Protein AF-A0A6V2MEJ9-F1 (afdb_monomer)

Foldseek 3Di:
DFADVVLLVVCCVVPVDLNQPDPVNLPLLLVLLVLLLVLLVCLVVVVALVSSLVSLVSSLVSLVVSQVSNCVNCNSRVNPDDDDLLNLLSQLSVLLSLLSVLVVVVVVVVVVPDPDDDDDPDQDPPVNLVSLLVSLVSNLSSLQVQLVVLLCCLVVVVPDDDDPDQLLSDNVLSPLSNVLSVLSNQQHVPLVSLLSLLVSLQCSLVRRLPLVPDDDDPPDPVNVVSSSVSSSSNSSSNSSSSSSVSCNVVDRHCRHPVNVPDDPD

Radius of gyration: 20.72 Å; Cα contacts (8 Å, |Δi|>4): 302; chains: 1; bounding box: 48×38×69 Å

pLDDT: mean 78.44, std 12.91, range [40.06, 96.69]

InterPro domains:
  IPR002995 Surfeit locus 4 [PF02077] (67-263)

Solvent-accessible surface area (backbone atoms only — not comparable to full-atom values): 14195 Å² total; per-residue (Å²): 125,75,44,58,69,70,63,36,59,76,41,46,88,82,46,77,54,91,73,58,78,47,81,78,46,45,58,59,51,54,51,25,41,50,31,25,34,46,16,33,48,28,55,73,72,64,74,41,59,64,65,20,37,51,27,37,49,50,22,48,51,54,48,51,50,53,49,52,51,46,52,50,49,27,48,44,67,35,42,74,92,78,85,50,63,66,57,39,49,55,53,18,46,56,16,36,40,54,37,39,51,50,52,52,54,51,53,55,50,54,72,69,59,63,102,74,75,83,84,67,86,76,78,68,55,68,69,58,22,49,43,40,37,51,20,45,49,38,39,28,50,22,30,47,48,42,19,48,56,50,45,48,49,68,76,46,40,98,79,48,99,68,84,86,85,58,78,60,84,56,67,66,58,32,51,55,38,33,65,44,24,57,43,46,58,50,20,39,61,40,57,62,40,35,51,49,49,22,49,47,30,43,52,42,23,66,69,40,26,44,45,93,72,66,84,77,62,80,84,37,67,70,48,47,53,50,36,51,53,24,46,46,53,22,27,50,27,43,30,47,23,40,35,34,54,46,42,48,77,68,46,60,41,74,70,16,47,54,55,69,67,52,78,86,126

Sequence (265 aa):
MQTSPQIASLFYGYLGSDGVWQAQHVGWVDASNLAGGAAAGCVLAGVGTLPAAGLMLFDIGVDAYVIVRRIFYQWVYGRGLYINELMAKKFSLLGCVGMLITVTLQSRERRKSTPGLLNQAEERSARVSLALLFGRLMMSVLFLYVGLSELHRLLFQPYTPYLPGDGHDVVWPKAVELLLAVPFTLGFKMEAVTKLLAASLVLEAFYAWSWWRMSGDPNAFSQHRRAIHYREHFMTNVATAGGLLLLVKLGGGRYTVDELVKKKD

Organism: Emiliania huxleyi (NCBI:txid2903)

Secondary structure (DSSP, 8-state):
-PPPHHHHHHHTTT-SS-SS-SHHHHHHHHHHHHHHHHHHHHHHTTS-HHHHHHHHHHHHHHHHHHHHHHHHHHHHTT------HHHHHHHHHHHHHHHHHHHHHHHHHHHHS-TT---------HHHHHHHHHHHHHHHHHHHHHHHHHHHHHHSGGGS---S--TT--HHHHHHHHHHHHHHHHTSSHHHHHHHHHHHHHHHHHHH--GGG--S-TT-HHHHHHHHHHHHHHHHHHHHHHHHHHHHHH---SSSHHHHHS---

Structure (mmCIF, N/CA/C/O backbone):
data_AF-A0A6V2MEJ9-F1
#
_entry.id   AF-A0A6V2MEJ9-F1
#
loop_
_atom_site.group_PDB
_atom_site.id
_atom_site.type_symbol
_atom_site.label_atom_id
_atom_site.label_alt_id
_atom_site.label_comp_id
_atom_site.label_asym_id
_atom_site.label_entity_id
_atom_site.label_seq_id
_atom_site.pdbx_PDB_ins_code
_atom_site.Cartn_x
_atom_site.Cartn_y
_atom_site.Cartn_z
_atom_site.occupancy
_atom_site.B_iso_or_equiv
_atom_site.auth_seq_id
_atom_site.auth_comp_id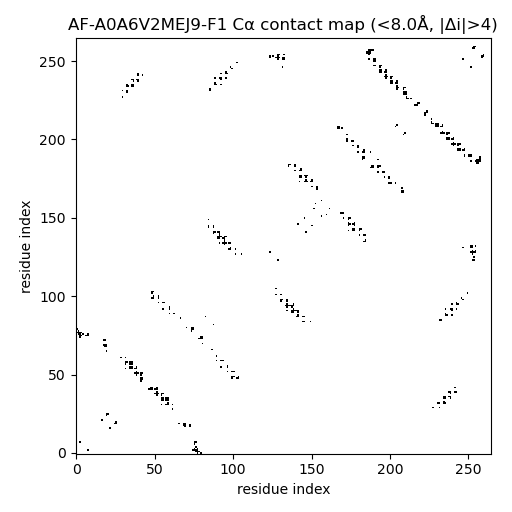
_atom_site.auth_asym_id
_atom_site.auth_atom_id
_atom_site.pdbx_PDB_model_num
ATOM 1 N N . MET A 1 1 ? -4.998 -17.175 -25.469 1.00 48.00 1 MET A N 1
ATOM 2 C CA . MET A 1 1 ? -5.980 -16.596 -26.411 1.00 48.00 1 MET A CA 1
ATOM 3 C C . MET A 1 1 ? -5.338 -15.378 -27.053 1.00 48.00 1 MET A C 1
ATOM 5 O O . MET A 1 1 ? -5.136 -14.395 -26.356 1.00 48.00 1 MET A O 1
ATOM 9 N N . GLN A 1 2 ? -4.929 -15.463 -28.320 1.00 47.81 2 GLN A N 1
ATOM 10 C CA . GLN A 1 2 ? -4.515 -14.281 -29.084 1.00 47.81 2 GLN A CA 1
ATOM 11 C C . GLN A 1 2 ? -5.784 -13.552 -29.532 1.00 47.81 2 GLN A C 1
ATOM 13 O O . GLN A 1 2 ? -6.679 -14.173 -30.104 1.00 47.81 2 GLN A O 1
ATOM 18 N N . THR A 1 3 ? -5.903 -12.266 -29.223 1.00 55.28 3 THR A N 1
ATOM 19 C CA . THR A 1 3 ? -6.967 -11.415 -29.766 1.00 55.28 3 THR A CA 1
ATOM 20 C C . THR A 1 3 ? -6.749 -11.161 -31.253 1.00 55.28 3 THR A C 1
ATOM 22 O O . THR A 1 3 ? -5.632 -11.250 -31.763 1.00 55.28 3 THR A O 1
ATOM 25 N N . SER A 1 4 ? -7.849 -10.894 -31.962 1.00 65.94 4 SER A N 1
ATOM 26 C CA . SER A 1 4 ? -7.858 -10.716 -33.414 1.00 65.94 4 SER A CA 1
ATOM 27 C C . SER A 1 4 ? -6.911 -9.579 -33.842 1.00 65.94 4 SER A C 1
ATOM 29 O O . SER A 1 4 ? -7.106 -8.442 -33.400 1.00 65.94 4 SER A O 1
ATOM 31 N N . PRO A 1 5 ? -5.949 -9.830 -34.755 1.00 65.75 5 PRO A N 1
ATOM 32 C CA . PRO A 1 5 ? -5.061 -8.807 -35.320 1.00 65.75 5 PRO A CA 1
ATOM 33 C C . PRO A 1 5 ? -5.809 -7.607 -35.922 1.00 65.75 5 PRO A C 1
ATOM 35 O O . PRO A 1 5 ? -5.289 -6.493 -35.957 1.00 65.75 5 PRO A O 1
ATOM 38 N N . GLN A 1 6 ? -7.056 -7.820 -36.354 1.00 73.25 6 GLN A N 1
ATOM 39 C CA . GLN A 1 6 ? -7.921 -6.782 -36.912 1.00 73.25 6 GLN A CA 1
ATOM 40 C C . GLN A 1 6 ? -8.291 -5.731 -35.856 1.00 73.25 6 GLN A C 1
ATOM 42 O O . GLN A 1 6 ? -8.248 -4.540 -36.149 1.00 73.25 6 GLN A O 1
ATOM 47 N N . ILE A 1 7 ? -8.564 -6.140 -34.611 1.00 70.88 7 ILE A N 1
ATOM 48 C CA . ILE A 1 7 ? -8.885 -5.208 -33.517 1.00 70.88 7 ILE A CA 1
ATOM 49 C C . ILE A 1 7 ? -7.642 -4.393 -33.149 1.00 70.88 7 ILE A C 1
ATOM 51 O O . ILE A 1 7 ? -7.722 -3.174 -33.034 1.00 70.88 7 ILE 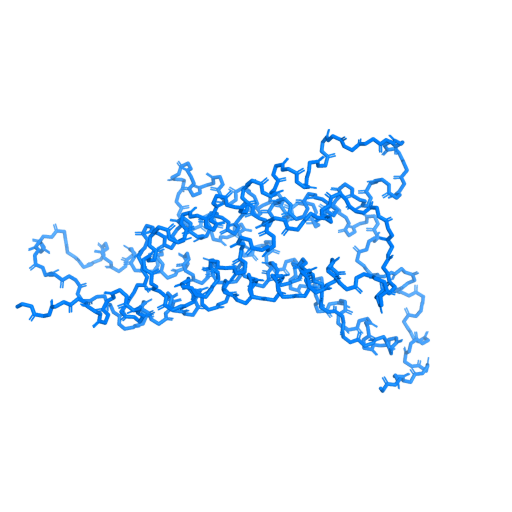A O 1
ATOM 55 N N . ALA A 1 8 ? -6.478 -5.039 -33.043 1.00 67.00 8 ALA A N 1
ATOM 56 C CA . ALA A 1 8 ? -5.213 -4.360 -32.761 1.00 67.00 8 ALA A CA 1
ATOM 57 C C . ALA A 1 8 ? -4.855 -3.294 -33.821 1.00 67.00 8 ALA A C 1
ATOM 59 O O . ALA A 1 8 ? -4.337 -2.229 -33.473 1.00 67.00 8 ALA A O 1
ATOM 60 N N . SER A 1 9 ? -5.171 -3.548 -35.098 1.00 72.25 9 SER A N 1
ATOM 61 C CA . SER A 1 9 ? -4.908 -2.611 -36.201 1.00 72.25 9 SER A CA 1
ATOM 62 C C . SER A 1 9 ? -5.736 -1.320 -36.132 1.00 72.25 9 SER A C 1
ATOM 64 O O . SER A 1 9 ? -5.228 -0.262 -36.496 1.00 72.25 9 SER A O 1
ATOM 66 N N . LEU A 1 10 ? -6.956 -1.372 -35.576 1.00 76.69 10 LEU A N 1
ATOM 67 C CA . LEU A 1 10 ? -7.824 -0.195 -35.408 1.00 76.69 10 LEU A CA 1
ATOM 68 C C . LEU A 1 10 ? -7.249 0.824 -34.415 1.00 76.69 10 LEU A C 1
ATOM 70 O O . LEU A 1 10 ? -7.546 2.012 -34.504 1.00 76.69 10 LEU A O 1
ATOM 74 N N . PHE A 1 11 ? -6.411 0.371 -33.478 1.00 69.06 11 PHE A N 1
ATOM 75 C CA . PHE A 1 11 ? -5.872 1.209 -32.406 1.00 69.06 11 PHE A CA 1
ATOM 76 C C . PHE A 1 11 ? -4.384 1.555 -32.562 1.00 69.06 11 PHE A C 1
ATOM 78 O O . PHE A 1 11 ? -3.866 2.368 -31.796 1.00 69.06 11 PHE A O 1
ATOM 85 N N . TYR A 1 12 ? -3.694 0.997 -33.564 1.00 61.25 12 TYR A N 1
ATOM 86 C CA . TYR A 1 12 ? -2.241 1.131 -33.744 1.00 61.25 12 TYR A CA 1
ATOM 87 C C . TYR A 1 12 ? -1.768 2.593 -33.888 1.00 61.25 12 TYR A C 1
ATOM 89 O O . TYR A 1 12 ? -0.724 2.956 -33.355 1.00 61.25 12 TYR A O 1
ATOM 97 N N . GLY A 1 13 ? -2.561 3.458 -34.537 1.00 58.56 13 GLY A N 1
ATOM 98 C CA . GLY A 1 13 ? -2.248 4.887 -34.702 1.00 58.56 13 GLY A CA 1
ATOM 99 C C . GLY A 1 13 ? -2.539 5.766 -33.476 1.00 58.56 13 GLY A C 1
ATOM 100 O O . GLY A 1 13 ? -1.935 6.823 -33.329 1.00 58.56 13 GLY A O 1
ATOM 101 N N . TYR A 1 14 ? -3.425 5.327 -32.575 1.00 58.75 14 TYR A N 1
ATOM 102 C CA . TYR A 1 14 ? -3.814 6.076 -31.368 1.00 58.75 14 TYR A CA 1
ATOM 103 C C . TYR A 1 14 ? -3.059 5.619 -30.109 1.00 58.75 14 TYR A C 1
ATOM 105 O O . TYR A 1 14 ? -2.934 6.373 -29.144 1.00 58.75 14 TYR A O 1
ATOM 113 N N . LEU A 1 15 ? -2.546 4.385 -30.109 1.00 56.94 15 LEU A N 1
ATOM 114 C CA . LEU A 1 15 ? -1.903 3.729 -28.967 1.00 56.94 15 LEU A CA 1
ATOM 115 C C . LEU A 1 15 ? -0.470 3.261 -29.301 1.00 56.94 15 LEU A C 1
ATOM 117 O O . LEU A 1 15 ? -0.043 2.204 -28.849 1.00 56.94 15 LEU A O 1
ATOM 121 N N . GLY A 1 16 ? 0.273 4.026 -30.112 1.00 47.78 16 GLY A N 1
ATOM 122 C CA . GLY A 1 16 ? 1.614 3.664 -30.616 1.00 47.78 16 GLY A CA 1
ATOM 123 C C . GLY A 1 16 ? 2.733 3.563 -29.563 1.00 47.78 16 GLY A C 1
ATOM 124 O O . GLY A 1 16 ? 3.846 3.149 -29.874 1.00 47.78 16 GLY A O 1
ATOM 125 N N . SER A 1 17 ? 2.444 3.901 -28.309 1.00 56.41 17 SER A N 1
ATOM 126 C CA . SER A 1 17 ? 3.242 3.518 -27.142 1.00 56.41 17 SER A CA 1
ATOM 127 C C . SER A 1 17 ? 2.374 2.661 -26.224 1.00 56.41 17 SER A C 1
ATOM 129 O O . SER A 1 17 ? 1.166 2.577 -26.416 1.00 56.41 17 SER A O 1
ATOM 131 N N . ASP A 1 18 ? 2.939 2.055 -25.186 1.00 53.72 18 ASP A N 1
ATOM 132 C CA 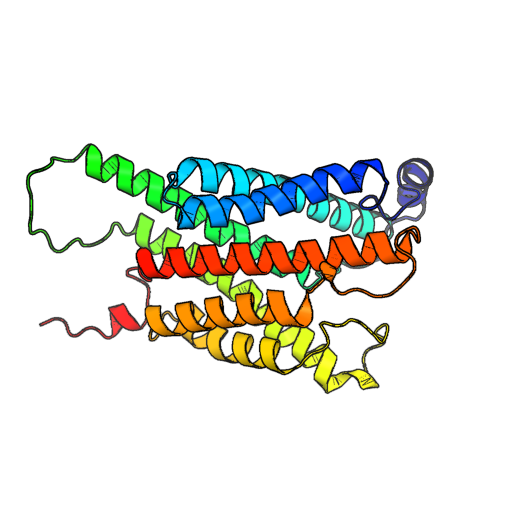. ASP A 1 18 ? 2.265 1.288 -24.123 1.00 53.72 18 ASP A CA 1
ATOM 133 C C . ASP A 1 18 ? 1.148 2.062 -23.362 1.00 53.72 18 ASP A C 1
ATOM 135 O O . ASP A 1 18 ? 0.709 1.658 -22.286 1.00 53.72 18 ASP A O 1
ATOM 139 N N . GLY A 1 19 ? 0.672 3.186 -23.915 1.00 50.81 19 GLY A N 1
ATOM 140 C CA . GLY A 1 19 ? -0.502 3.975 -23.558 1.00 50.81 19 GLY A CA 1
ATOM 141 C C . GLY A 1 19 ? -0.283 4.834 -22.324 1.00 50.81 19 GLY A C 1
ATOM 142 O O . GLY A 1 19 ? -0.866 5.901 -22.194 1.00 50.81 19 GLY A O 1
ATOM 143 N N . VAL A 1 20 ? 0.589 4.386 -21.430 1.00 52.78 20 VAL A N 1
ATOM 144 C CA . VAL A 1 20 ? 0.744 4.920 -20.078 1.00 52.78 20 VAL A CA 1
ATOM 145 C C . VAL A 1 20 ? 1.904 5.911 -19.964 1.00 52.78 20 VAL A C 1
ATOM 147 O O . VAL A 1 20 ? 1.866 6.778 -19.104 1.00 52.78 20 VAL A O 1
ATOM 150 N N . TRP A 1 21 ? 2.909 5.841 -20.843 1.00 53.66 21 TRP A N 1
ATOM 151 C CA . TRP A 1 21 ? 4.166 6.596 -20.702 1.00 53.66 21 TRP A CA 1
ATOM 152 C C . TRP A 1 21 ? 4.381 7.679 -21.768 1.00 53.66 21 TRP A C 1
ATOM 154 O O . TRP A 1 21 ? 5.513 8.043 -22.075 1.00 53.66 21 TRP A O 1
ATOM 164 N N . GLN A 1 22 ? 3.307 8.207 -22.360 1.00 56.16 22 GLN A N 1
ATOM 165 C CA . GLN A 1 22 ? 3.422 9.415 -23.189 1.00 56.16 22 GLN A CA 1
ATOM 166 C C . GLN A 1 22 ? 3.745 10.614 -22.285 1.00 56.16 22 GLN A C 1
ATOM 168 O O . GLN A 1 22 ? 3.307 10.638 -21.139 1.00 56.16 22 GLN A O 1
ATOM 173 N N . ALA A 1 23 ? 4.473 11.621 -22.778 1.00 52.66 23 ALA A N 1
ATOM 174 C CA . ALA A 1 23 ? 4.917 12.769 -21.970 1.00 52.66 23 ALA A CA 1
ATOM 175 C C . ALA A 1 23 ? 3.771 13.466 -21.203 1.00 52.66 23 ALA A C 1
ATOM 177 O O . ALA A 1 23 ? 3.943 13.884 -20.062 1.00 52.66 23 ALA A O 1
ATOM 178 N N . GLN A 1 24 ? 2.571 13.514 -21.790 1.00 52.72 24 GLN A N 1
ATOM 179 C CA . GLN A 1 24 ? 1.366 14.040 -21.140 1.00 52.72 24 GLN A CA 1
ATOM 180 C C . GLN A 1 24 ? 0.860 13.136 -20.006 1.00 52.72 24 GLN A C 1
ATOM 182 O O . GLN A 1 24 ? 0.322 13.629 -19.017 1.00 52.72 24 GLN A O 1
ATOM 187 N N . HIS A 1 25 ? 1.062 11.819 -20.118 1.00 61.53 25 HIS A N 1
ATOM 188 C CA . HIS A 1 25 ? 0.648 10.864 -19.099 1.00 61.53 25 HIS A CA 1
ATOM 189 C C . HIS A 1 25 ? 1.577 10.810 -17.879 1.00 61.53 25 HIS A C 1
ATOM 191 O O . HIS A 1 25 ? 1.157 10.382 -16.810 1.00 61.53 25 HIS A O 1
ATOM 197 N N . VAL A 1 26 ? 2.810 11.287 -18.011 1.00 66.88 26 VAL A N 1
ATOM 198 C CA . VAL A 1 26 ? 3.791 11.294 -16.922 1.00 66.88 26 VAL A CA 1
ATOM 199 C C . VAL A 1 26 ? 3.442 12.326 -15.845 1.00 66.88 26 VAL A C 1
ATOM 201 O O . VAL A 1 26 ? 3.478 12.009 -14.661 1.00 66.88 26 VAL A O 1
ATOM 204 N N . GLY A 1 27 ? 3.049 13.543 -16.238 1.00 70.75 27 GLY A N 1
ATOM 205 C CA . GLY A 1 27 ? 2.862 14.648 -15.289 1.00 70.75 27 GLY A CA 1
ATOM 206 C C . GLY A 1 27 ? 1.723 14.435 -14.286 1.00 70.75 27 GLY A C 1
ATOM 207 O O . GLY A 1 27 ? 1.880 14.706 -13.099 1.00 70.75 27 GLY A O 1
ATOM 208 N N . TRP A 1 28 ? 0.577 13.925 -14.741 1.00 73.00 28 TRP A N 1
ATOM 209 C CA . TRP A 1 28 ? -0.579 13.688 -13.869 1.00 73.00 28 TRP A CA 1
ATOM 210 C C . TRP A 1 28 ? -0.441 12.417 -13.010 1.00 73.00 28 TRP A C 1
ATOM 212 O O . TRP A 1 28 ? -0.953 12.409 -11.895 1.00 73.00 28 TRP A O 1
ATOM 222 N N . VAL A 1 29 ? 0.302 11.397 -13.465 1.00 73.12 29 VAL A N 1
ATOM 223 C CA . VAL A 1 29 ? 0.688 10.235 -12.636 1.00 73.12 29 VAL A CA 1
ATOM 224 C C . VAL A 1 29 ? 1.643 10.674 -11.526 1.00 73.12 29 VAL A C 1
ATOM 226 O O . VAL A 1 29 ? 1.440 10.353 -10.362 1.00 73.12 29 VAL A O 1
ATOM 229 N N . ASP A 1 30 ? 2.644 11.497 -11.843 1.00 75.50 30 ASP A N 1
ATOM 230 C CA . ASP A 1 30 ? 3.526 12.074 -10.824 1.00 75.50 30 ASP A CA 1
ATOM 231 C C . ASP A 1 30 ? 2.760 12.921 -9.799 1.00 75.50 30 ASP A C 1
ATOM 233 O O . ASP A 1 30 ? 3.028 12.832 -8.598 1.00 75.50 30 ASP A O 1
ATOM 237 N N . ALA A 1 31 ? 1.796 13.723 -10.256 1.00 80.88 31 ALA A N 1
ATOM 238 C CA . ALA A 1 31 ? 0.942 14.514 -9.378 1.00 80.88 31 ALA A CA 1
ATOM 239 C C . ALA A 1 31 ? 0.063 13.635 -8.473 1.00 80.88 31 ALA A C 1
ATOM 241 O O . ALA A 1 31 ? -0.108 13.964 -7.298 1.00 80.88 31 ALA A O 1
ATOM 242 N N . SER A 1 32 ? -0.463 12.518 -8.986 1.00 80.56 32 SER A N 1
ATOM 243 C CA . SER A 1 32 ? -1.266 11.575 -8.199 1.00 80.56 32 SER A CA 1
ATOM 244 C C . SER A 1 32 ? -0.425 10.894 -7.121 1.00 80.56 32 SER A C 1
ATOM 246 O O . SER A 1 32 ? -0.790 10.950 -5.948 1.00 80.56 32 SER A O 1
ATOM 248 N N . ASN A 1 33 ? 0.766 10.404 -7.474 1.00 77.75 33 ASN A N 1
ATOM 249 C CA . ASN A 1 33 ? 1.680 9.773 -6.521 1.00 77.75 33 ASN A CA 1
ATOM 250 C C . ASN A 1 33 ? 2.087 10.745 -5.401 1.00 77.75 33 ASN A C 1
ATOM 252 O O . ASN A 1 33 ? 2.174 10.372 -4.229 1.00 77.75 33 ASN A O 1
ATOM 256 N N . LEU A 1 34 ? 2.331 12.015 -5.751 1.00 82.81 34 LEU A N 1
ATOM 257 C CA . LEU A 1 34 ? 2.596 13.068 -4.769 1.00 82.81 34 LEU A CA 1
ATOM 258 C C . LEU A 1 34 ? 1.380 13.327 -3.875 1.00 82.81 34 LEU A C 1
ATOM 260 O O . LEU A 1 34 ? 1.559 13.536 -2.677 1.00 82.81 34 LEU A O 1
ATOM 264 N N . ALA A 1 35 ? 0.160 13.281 -4.417 1.00 82.81 35 ALA A N 1
ATOM 265 C CA . ALA A 1 35 ? -1.067 13.381 -3.630 1.00 82.81 35 ALA A CA 1
ATOM 266 C C . ALA A 1 35 ? -1.213 12.201 -2.652 1.00 82.81 35 ALA A C 1
ATOM 268 O O . ALA A 1 35 ? -1.494 12.428 -1.473 1.00 82.81 35 ALA A O 1
ATOM 269 N N . GLY A 1 36 ? -0.944 10.966 -3.089 1.00 76.25 36 GLY A N 1
ATOM 270 C CA . GLY A 1 36 ? -0.927 9.778 -2.229 1.00 76.25 36 GLY A CA 1
ATOM 271 C C . GLY A 1 36 ? 0.079 9.901 -1.079 1.00 76.25 36 GLY A C 1
ATOM 272 O O . GLY A 1 36 ? -0.269 9.691 0.087 1.00 76.25 36 GLY A O 1
ATOM 273 N N . GLY A 1 37 ? 1.304 10.350 -1.374 1.00 76.56 37 GLY A N 1
ATOM 274 C CA . GLY A 1 37 ? 2.314 10.658 -0.354 1.00 76.56 37 GLY A CA 1
ATOM 275 C C . GLY A 1 37 ? 1.896 11.798 0.588 1.00 76.56 37 GLY A C 1
ATOM 276 O O . GLY A 1 37 ? 2.046 11.696 1.809 1.00 76.56 37 GLY A O 1
ATOM 277 N N . ALA A 1 38 ? 1.303 12.867 0.049 1.00 83.44 38 ALA A N 1
ATOM 278 C CA . ALA A 1 38 ? 0.798 13.994 0.831 1.00 83.44 38 ALA A CA 1
ATOM 279 C C . ALA A 1 38 ? -0.345 13.585 1.771 1.00 83.44 38 ALA A C 1
ATOM 281 O O . ALA A 1 38 ? -0.430 14.105 2.883 1.00 83.44 38 ALA A O 1
ATOM 282 N N . ALA A 1 39 ? -1.176 12.612 1.385 1.00 79.06 39 ALA A N 1
ATOM 283 C CA . ALA A 1 39 ? -2.222 12.076 2.248 1.00 79.06 39 ALA A CA 1
ATOM 284 C C . ALA A 1 39 ? -1.655 11.471 3.539 1.00 79.06 39 ALA A C 1
ATOM 286 O O . ALA A 1 39 ? -2.187 11.727 4.623 1.00 79.06 39 ALA A O 1
ATOM 287 N N . ALA A 1 40 ? -0.546 10.727 3.444 1.00 71.44 40 ALA A N 1
ATOM 288 C CA . ALA A 1 40 ? 0.161 10.220 4.618 1.00 71.44 40 ALA A CA 1
ATOM 289 C C . ALA A 1 40 ? 0.659 11.377 5.501 1.00 71.44 40 ALA A C 1
ATOM 291 O O . ALA A 1 40 ? 0.459 11.358 6.718 1.00 71.44 40 ALA A O 1
ATOM 292 N N . GLY A 1 41 ? 1.207 12.431 4.885 1.00 76.56 41 GLY A N 1
ATOM 293 C CA . GLY A 1 41 ? 1.584 13.671 5.568 1.00 76.56 41 GLY A CA 1
ATOM 294 C C . GLY A 1 41 ? 0.416 14.330 6.311 1.00 76.56 41 GLY A C 1
ATOM 295 O O . GLY A 1 41 ? 0.554 14.669 7.484 1.00 76.56 41 GLY A O 1
ATOM 296 N N . CYS A 1 42 ? -0.761 14.443 5.686 1.00 77.69 42 CYS A N 1
ATOM 297 C CA . CYS A 1 42 ? -1.966 14.992 6.318 1.00 77.69 42 CYS A CA 1
ATOM 298 C C . CYS A 1 42 ? -2.415 14.179 7.541 1.00 77.69 42 CYS A C 1
ATOM 300 O O . CYS A 1 42 ? -2.809 14.764 8.553 1.00 77.69 42 CYS A O 1
ATOM 302 N N . VAL A 1 43 ? -2.346 12.843 7.469 1.00 69.75 43 VAL A N 1
ATOM 303 C CA . VAL A 1 43 ? -2.682 11.959 8.599 1.00 69.75 43 VAL A CA 1
ATOM 304 C C . VAL A 1 43 ? -1.690 12.137 9.747 1.00 69.75 43 VAL A C 1
ATOM 306 O O . VAL A 1 43 ? -2.109 12.216 10.904 1.00 69.75 43 VAL A O 1
ATOM 309 N N . LEU A 1 44 ? -0.393 12.225 9.443 1.00 70.50 44 LEU A N 1
ATOM 310 C CA . LEU A 1 44 ? 0.658 12.423 10.444 1.00 70.50 44 LEU A CA 1
ATOM 311 C C . LEU A 1 44 ? 0.580 13.807 11.099 1.00 70.50 44 LEU A C 1
ATOM 313 O O . LEU A 1 44 ? 0.708 13.910 12.316 1.00 70.50 44 LEU A O 1
ATOM 317 N N . ALA A 1 45 ? 0.307 14.849 10.314 1.00 77.69 45 ALA A N 1
ATOM 318 C CA . ALA A 1 45 ? 0.173 16.225 10.785 1.00 77.69 45 ALA A CA 1
ATOM 319 C C . ALA A 1 45 ? -1.177 16.518 11.471 1.00 77.69 45 ALA A C 1
ATOM 321 O O . ALA A 1 45 ? -1.388 17.621 11.966 1.00 77.69 45 ALA A O 1
ATOM 322 N N . GLY A 1 46 ? -2.111 15.560 11.495 1.00 75.56 46 GLY A N 1
ATOM 323 C CA . GLY A 1 46 ? -3.412 15.732 12.147 1.00 75.56 46 GLY A CA 1
ATOM 324 C C . GLY A 1 46 ? -4.370 16.686 11.421 1.00 75.56 46 GLY A C 1
ATOM 325 O O . GLY A 1 46 ? -5.338 17.140 12.024 1.00 75.56 46 GLY A O 1
ATOM 326 N N . VAL A 1 47 ? -4.158 16.950 10.125 1.00 74.75 47 VAL A N 1
ATOM 327 C CA . VAL A 1 47 ? -4.929 17.911 9.295 1.00 74.75 47 VAL A CA 1
ATOM 328 C C . VAL A 1 47 ? -6.369 17.427 8.995 1.00 74.75 47 VAL A C 1
ATOM 330 O O . VAL A 1 47 ? -7.164 18.098 8.343 1.00 74.75 47 VAL A O 1
ATOM 333 N N . GLY A 1 48 ? -6.762 16.276 9.544 1.00 68.69 48 GLY A N 1
ATOM 334 C CA . GLY A 1 48 ? -8.079 15.666 9.385 1.00 68.69 48 GLY A CA 1
ATOM 335 C C . GLY A 1 48 ? -8.063 14.512 8.381 1.00 68.69 48 GLY A C 1
ATOM 336 O O . GLY A 1 48 ? -7.310 14.501 7.412 1.00 68.69 48 GLY A O 1
ATOM 337 N N . THR A 1 49 ? -8.910 13.509 8.616 1.00 72.88 49 THR A N 1
ATOM 338 C CA . THR A 1 49 ? -8.934 12.257 7.836 1.00 72.88 49 THR A CA 1
ATOM 339 C C . THR A 1 49 ? -9.580 12.405 6.458 1.00 72.88 49 THR A C 1
ATOM 341 O O . THR A 1 49 ? -9.297 11.614 5.565 1.00 72.88 49 THR A O 1
ATOM 344 N N . LEU A 1 50 ? -10.433 13.417 6.271 1.00 77.31 50 LEU A N 1
ATOM 345 C CA . LEU A 1 50 ? -11.172 13.653 5.027 1.00 77.31 50 LEU A CA 1
ATOM 346 C C . LEU A 1 50 ? -10.288 14.155 3.875 1.00 77.31 50 LEU A C 1
ATOM 348 O O . LEU A 1 50 ? -10.340 13.539 2.812 1.00 77.31 50 LEU A O 1
ATOM 352 N N . PRO A 1 51 ? -9.460 15.205 4.054 1.00 80.75 51 PRO A N 1
ATOM 353 C CA . PRO A 1 51 ? -8.513 15.620 3.020 1.00 80.75 51 PRO A CA 1
ATOM 354 C C . PRO A 1 51 ? -7.557 14.493 2.621 1.00 80.75 51 PRO A C 1
ATOM 356 O O . PRO A 1 51 ? -7.354 14.259 1.435 1.00 80.75 51 PRO A O 1
ATOM 359 N N . ALA A 1 52 ? -7.049 13.733 3.599 1.00 78.50 52 ALA A N 1
ATOM 360 C CA . ALA A 1 52 ? -6.198 12.576 3.336 1.00 78.50 52 ALA A CA 1
ATOM 361 C C . ALA A 1 52 ? -6.922 11.505 2.503 1.00 78.50 52 ALA A C 1
ATOM 363 O O . ALA A 1 52 ? -6.384 11.036 1.506 1.00 78.50 52 ALA A O 1
ATOM 364 N N . ALA A 1 53 ? -8.165 11.162 2.857 1.00 77.69 53 ALA A N 1
ATOM 365 C CA . ALA A 1 53 ? -8.967 10.222 2.078 1.00 77.69 53 ALA A CA 1
ATOM 366 C C . ALA A 1 53 ? -9.222 10.723 0.649 1.00 77.69 53 ALA A C 1
ATOM 368 O O . ALA A 1 53 ? -9.157 9.931 -0.284 1.00 77.69 53 ALA A O 1
ATOM 369 N N . GLY A 1 54 ? -9.474 12.024 0.468 1.00 81.00 54 GLY A N 1
ATOM 370 C CA . GLY A 1 54 ? -9.657 12.637 -0.850 1.00 81.00 54 GLY A CA 1
ATOM 371 C C . GLY A 1 54 ? -8.405 12.553 -1.724 1.00 81.00 54 GLY A C 1
ATOM 372 O O . GLY A 1 54 ? -8.498 12.167 -2.885 1.00 81.00 54 GLY A O 1
ATOM 373 N N . LEU A 1 55 ? -7.232 12.844 -1.155 1.00 84.44 55 LEU A N 1
ATOM 374 C CA . LEU A 1 55 ? -5.949 12.725 -1.850 1.00 84.44 55 LEU A CA 1
ATOM 375 C C . LEU A 1 55 ? -5.627 11.268 -2.223 1.00 84.44 55 LEU A C 1
ATOM 377 O O . LEU A 1 55 ? -5.221 11.010 -3.352 1.00 84.44 55 LEU A O 1
ATOM 381 N N . MET A 1 56 ? -5.876 10.308 -1.323 1.00 80.50 56 MET A N 1
ATOM 382 C CA . MET A 1 56 ? -5.712 8.882 -1.641 1.00 80.50 56 MET A CA 1
ATOM 383 C C . MET A 1 56 ? -6.723 8.397 -2.685 1.00 80.50 56 MET A C 1
ATOM 385 O O . MET A 1 56 ? -6.374 7.591 -3.537 1.00 80.50 56 MET A O 1
ATOM 389 N N . LEU A 1 57 ? -7.972 8.872 -2.643 1.00 82.50 57 LEU A N 1
ATOM 390 C CA . LEU A 1 57 ? -8.984 8.548 -3.654 1.00 82.50 57 LEU A CA 1
ATOM 391 C C . LEU A 1 57 ? -8.601 9.081 -5.033 1.00 82.50 57 LEU A C 1
ATOM 393 O O . LEU A 1 57 ? -8.843 8.402 -6.027 1.00 82.50 57 LEU A O 1
ATOM 397 N N . PHE A 1 58 ? -8.015 10.279 -5.093 1.00 83.94 58 PHE A N 1
ATOM 398 C CA . PHE A 1 58 ? -7.489 10.830 -6.335 1.00 83.94 58 PHE A CA 1
ATOM 399 C C . PHE A 1 58 ? -6.377 9.940 -6.902 1.00 83.94 58 PHE A C 1
ATOM 401 O O . PHE A 1 58 ? -6.463 9.544 -8.062 1.00 83.94 58 PHE A O 1
ATOM 408 N N . ASP A 1 59 ? -5.402 9.562 -6.073 1.00 82.44 59 ASP A N 1
ATOM 409 C CA . ASP A 1 59 ? -4.300 8.675 -6.466 1.00 82.44 59 ASP A CA 1
ATOM 410 C C . ASP A 1 59 ? -4.801 7.312 -6.972 1.00 82.44 59 ASP A C 1
ATOM 412 O O . ASP A 1 59 ? -4.539 6.911 -8.105 1.00 82.44 59 ASP A O 1
ATOM 416 N N . ILE A 1 60 ? -5.677 6.671 -6.197 1.00 79.88 60 ILE A N 1
ATOM 417 C CA . ILE A 1 60 ? -6.336 5.416 -6.576 1.00 79.88 60 ILE A CA 1
ATOM 418 C C . ILE A 1 60 ? -7.144 5.557 -7.869 1.00 79.88 60 ILE A C 1
ATOM 420 O O . ILE A 1 60 ? -7.197 4.618 -8.660 1.00 79.88 60 ILE A O 1
ATOM 424 N N . GLY A 1 61 ? -7.816 6.689 -8.087 1.00 81.38 61 GLY A N 1
ATOM 425 C CA . GLY A 1 61 ? -8.596 6.930 -9.300 1.00 81.38 61 GLY A CA 1
ATOM 426 C C . GLY A 1 61 ? -7.715 6.965 -10.548 1.00 81.38 61 GLY A C 1
ATOM 427 O O . GLY A 1 61 ? -8.049 6.345 -11.562 1.00 81.38 61 GLY A O 1
ATOM 428 N N . VAL A 1 62 ? -6.565 7.637 -10.454 1.00 81.88 62 VAL A N 1
ATOM 429 C CA . VAL A 1 62 ? -5.541 7.655 -11.509 1.00 81.88 62 VAL A CA 1
ATOM 430 C C . VAL A 1 62 ? -4.991 6.246 -11.738 1.00 81.88 62 VAL A C 1
ATOM 432 O O . VAL A 1 62 ? -4.919 5.784 -12.879 1.00 81.88 62 VAL A O 1
ATOM 435 N N . ASP A 1 63 ? -4.704 5.514 -10.668 1.00 75.88 63 ASP A N 1
ATOM 436 C CA . ASP A 1 63 ? -4.183 4.151 -10.742 1.00 75.88 63 ASP A CA 1
ATOM 437 C C . ASP A 1 63 ? -5.166 3.156 -11.343 1.00 75.88 63 ASP A C 1
ATOM 439 O O . ASP A 1 63 ? -4.794 2.359 -12.206 1.00 75.88 63 ASP A O 1
ATOM 443 N N . ALA A 1 64 ? -6.434 3.220 -10.942 1.00 78.88 64 ALA A N 1
ATOM 444 C CA . ALA A 1 64 ? -7.496 2.398 -11.499 1.00 78.88 64 ALA A CA 1
ATOM 445 C C . ALA A 1 64 ? -7.623 2.637 -13.006 1.00 78.88 64 ALA A C 1
ATOM 447 O O . ALA A 1 64 ? -7.706 1.677 -13.774 1.00 78.88 64 ALA A O 1
ATOM 448 N N . TYR A 1 65 ? -7.554 3.896 -13.448 1.00 82.50 65 TYR A N 1
ATOM 449 C CA . TYR A 1 65 ? -7.514 4.218 -14.871 1.00 82.50 65 TYR A CA 1
ATOM 450 C C . TYR A 1 65 ? -6.299 3.587 -15.565 1.00 82.50 65 TYR A C 1
ATOM 452 O O . TYR A 1 65 ? -6.456 2.947 -16.608 1.00 82.50 65 TYR A O 1
ATOM 460 N N . VAL A 1 66 ? -5.094 3.731 -14.999 1.00 76.62 66 VAL A N 1
ATOM 461 C CA . VAL A 1 66 ? -3.862 3.177 -15.586 1.00 76.62 66 VAL A CA 1
ATOM 462 C C . VAL A 1 66 ? -3.949 1.654 -15.688 1.00 76.62 66 VAL A C 1
ATOM 464 O O . VAL A 1 66 ? -3.597 1.088 -16.725 1.00 76.62 66 VAL A O 1
ATOM 467 N N . ILE A 1 67 ? -4.458 0.989 -14.650 1.00 76.06 67 ILE A N 1
ATOM 468 C CA . ILE A 1 67 ? -4.660 -0.461 -14.605 1.00 76.06 67 ILE A CA 1
ATOM 469 C C . ILE A 1 67 ? -5.661 -0.902 -15.667 1.00 76.06 67 ILE A C 1
ATOM 471 O O . ILE A 1 67 ? -5.330 -1.756 -16.488 1.00 76.06 67 ILE A O 1
ATOM 475 N N . VAL A 1 68 ? -6.857 -0.309 -15.694 1.00 81.31 68 VAL A N 1
ATOM 476 C CA . VAL A 1 68 ? -7.903 -0.653 -16.668 1.00 81.31 68 VAL A CA 1
ATOM 477 C C . VAL A 1 68 ? -7.387 -0.454 -18.087 1.00 81.31 68 VAL A C 1
ATOM 479 O O . VAL A 1 68 ? -7.565 -1.327 -18.936 1.00 81.31 68 VAL A O 1
ATOM 482 N N . ARG A 1 69 ? -6.668 0.644 -18.339 1.00 79.12 69 ARG A N 1
ATOM 483 C CA . ARG A 1 69 ? -6.063 0.911 -19.644 1.00 79.12 69 ARG A CA 1
ATOM 484 C C . ARG A 1 69 ? -4.999 -0.119 -20.013 1.00 79.12 69 ARG A C 1
ATOM 486 O O . ARG A 1 69 ? -4.969 -0.552 -21.162 1.00 79.12 69 ARG A O 1
ATOM 493 N N . ARG A 1 70 ? -4.147 -0.542 -19.071 1.00 75.00 70 ARG A N 1
ATOM 494 C CA . ARG A 1 70 ? -3.147 -1.598 -19.309 1.00 75.00 70 ARG A CA 1
ATOM 495 C C . ARG A 1 70 ? -3.791 -2.949 -19.576 1.00 75.00 70 ARG A C 1
ATOM 497 O O . ARG A 1 70 ? -3.363 -3.619 -20.508 1.00 75.00 70 ARG A O 1
ATOM 504 N N . ILE A 1 71 ? -4.807 -3.329 -18.803 1.00 79.56 71 ILE A N 1
ATOM 505 C CA . ILE A 1 71 ? -5.560 -4.573 -19.005 1.00 79.56 71 ILE A CA 1
ATOM 506 C C . ILE A 1 71 ? -6.220 -4.555 -20.381 1.00 79.56 71 ILE A C 1
ATOM 508 O O . ILE A 1 71 ? -6.080 -5.512 -21.137 1.00 79.56 71 ILE A O 1
ATOM 512 N N . PHE A 1 72 ? -6.878 -3.449 -20.735 1.00 82.12 72 PHE A N 1
ATOM 513 C CA . PHE A 1 72 ? -7.483 -3.272 -22.049 1.00 82.12 72 PHE A CA 1
ATOM 514 C C . PHE A 1 72 ? -6.440 -3.382 -23.165 1.00 82.12 72 PHE A C 1
ATOM 516 O O . PHE A 1 72 ? -6.646 -4.129 -24.113 1.00 82.12 72 PHE A O 1
ATOM 523 N N . TYR A 1 73 ? -5.292 -2.710 -23.034 1.00 77.38 73 TYR A N 1
ATOM 524 C CA . TYR A 1 73 ? -4.205 -2.784 -24.012 1.00 77.38 73 TYR A CA 1
ATOM 525 C C . TYR A 1 73 ? -3.658 -4.213 -24.143 1.00 77.38 73 TYR A C 1
ATOM 527 O O . TYR A 1 73 ? -3.559 -4.747 -25.243 1.00 77.38 73 TYR A O 1
ATOM 535 N N . GLN A 1 74 ? -3.342 -4.871 -23.028 1.00 76.69 74 GLN A N 1
ATOM 536 C CA . GLN A 1 74 ? -2.875 -6.258 -23.011 1.00 76.69 74 GLN A CA 1
ATOM 537 C C . GLN A 1 74 ? -3.876 -7.191 -23.696 1.00 76.69 74 GLN A C 1
ATOM 539 O O . GLN A 1 74 ? -3.492 -7.948 -24.588 1.00 76.69 74 GLN A O 1
ATOM 544 N N . TRP A 1 75 ? -5.159 -7.053 -23.359 1.00 80.06 75 TRP A N 1
ATOM 545 C CA . TRP A 1 75 ? -6.240 -7.786 -24.001 1.00 80.06 75 TRP A CA 1
ATOM 546 C C . TRP A 1 75 ? -6.295 -7.508 -25.506 1.00 80.06 75 TRP A C 1
ATOM 548 O O . TRP A 1 75 ? -6.227 -8.458 -26.275 1.00 80.06 75 TRP A O 1
ATOM 558 N N . VAL A 1 76 ? -6.317 -6.247 -25.955 1.00 79.25 76 VAL A N 1
ATOM 559 C CA . VAL A 1 76 ? -6.362 -5.872 -27.386 1.00 79.25 76 VAL A CA 1
ATOM 560 C C . VAL A 1 76 ? -5.177 -6.431 -28.178 1.00 79.25 76 VAL A C 1
ATOM 562 O O . VAL A 1 76 ? -5.363 -6.873 -29.308 1.00 79.25 76 VAL A O 1
ATOM 565 N N . TYR A 1 77 ? -3.977 -6.445 -27.595 1.00 77.06 77 TYR A N 1
ATOM 566 C CA . TYR A 1 77 ? -2.749 -6.892 -28.266 1.00 77.06 77 TYR A CA 1
ATOM 567 C C . TYR A 1 77 ? -2.362 -8.347 -27.957 1.00 77.06 77 TYR A C 1
ATOM 569 O O . TYR A 1 77 ? -1.253 -8.776 -28.279 1.00 77.06 77 TYR A O 1
ATOM 577 N N . GLY A 1 78 ? -3.248 -9.114 -27.319 1.00 73.19 78 GLY A N 1
ATOM 578 C CA . GLY A 1 78 ? -3.077 -10.548 -27.077 1.00 73.19 78 GLY A CA 1
ATOM 579 C C . GLY A 1 78 ? -1.930 -10.881 -26.125 1.00 73.19 78 GLY A C 1
ATOM 580 O O . GLY A 1 78 ? -1.458 -12.018 -26.095 1.00 73.19 78 GLY A O 1
ATOM 581 N N . ARG A 1 79 ? -1.467 -9.896 -25.352 1.00 66.75 79 ARG A N 1
ATOM 582 C CA . ARG A 1 79 ? -0.492 -10.093 -24.282 1.00 66.75 79 ARG A CA 1
ATOM 583 C C . ARG A 1 79 ? -1.302 -10.513 -23.059 1.00 66.75 79 ARG A C 1
ATOM 585 O O . ARG A 1 79 ? -2.249 -9.827 -22.699 1.00 66.75 79 ARG A O 1
ATOM 592 N N . GLY A 1 80 ? -1.012 -11.673 -22.472 1.00 69.06 80 GLY A N 1
ATOM 593 C CA . GLY A 1 80 ? -1.745 -12.151 -21.293 1.00 69.06 80 GLY A CA 1
ATOM 594 C C . GLY A 1 80 ? -1.788 -11.109 -20.166 1.00 69.06 80 GLY A C 1
ATOM 595 O O . GLY A 1 80 ? -0.971 -10.188 -20.137 1.00 69.06 80 GLY A O 1
ATOM 596 N N . LEU A 1 81 ? -2.740 -11.260 -19.240 1.00 71.81 81 LEU A N 1
ATOM 597 C CA . LEU A 1 81 ? -2.856 -10.380 -18.077 1.00 71.81 81 LEU A CA 1
ATOM 598 C C . LEU A 1 81 ? -1.568 -10.461 -17.244 1.00 71.81 81 LEU A C 1
ATOM 600 O O . LEU A 1 81 ? -1.261 -11.510 -16.680 1.00 71.81 81 LEU A O 1
ATOM 604 N N . TYR A 1 82 ? -0.828 -9.357 -17.162 1.00 70.69 82 TYR A N 1
ATOM 605 C CA . TYR A 1 82 ? 0.367 -9.251 -16.328 1.00 70.69 82 TYR A CA 1
ATOM 606 C C . TYR A 1 82 ? 0.096 -8.312 -15.157 1.00 70.69 82 TYR A C 1
ATOM 608 O O . TYR A 1 82 ? -0.020 -7.097 -15.339 1.00 70.69 82 TYR A O 1
ATOM 616 N N . ILE A 1 83 ? -0.001 -8.891 -13.961 1.00 72.69 83 ILE A N 1
ATOM 617 C CA . ILE A 1 83 ? -0.116 -8.159 -12.700 1.00 72.69 83 ILE A CA 1
ATOM 618 C C . ILE A 1 83 ? 1.300 -7.956 -12.165 1.00 72.69 83 ILE A C 1
ATOM 620 O O . ILE A 1 83 ? 1.982 -8.921 -11.829 1.00 72.69 83 ILE A O 1
ATOM 624 N N . ASN A 1 84 ? 1.755 -6.709 -12.094 1.00 77.38 84 ASN A N 1
ATOM 625 C CA . ASN A 1 84 ? 3.057 -6.398 -11.509 1.00 77.38 84 ASN A CA 1
ATOM 626 C C . ASN A 1 84 ? 2.946 -6.085 -10.006 1.00 77.38 84 AS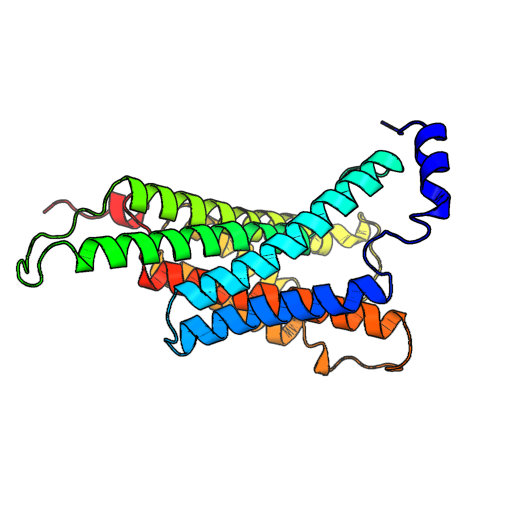N A C 1
ATOM 628 O O . ASN A 1 84 ? 1.853 -5.843 -9.486 1.00 77.38 84 ASN A O 1
ATOM 632 N N . GLU A 1 85 ? 4.092 -6.065 -9.323 1.00 80.38 85 GLU A N 1
ATOM 633 C CA . GLU A 1 85 ? 4.212 -5.697 -7.905 1.00 80.38 85 GLU A CA 1
ATOM 634 C C . GLU A 1 85 ? 3.493 -4.375 -7.595 1.00 80.38 85 GLU A C 1
ATOM 636 O O . GLU A 1 85 ? 2.703 -4.282 -6.654 1.00 80.38 85 GLU A O 1
ATOM 641 N N . LEU A 1 86 ? 3.717 -3.361 -8.434 1.00 80.31 86 LEU A N 1
ATOM 642 C CA . LEU A 1 86 ? 3.158 -2.027 -8.245 1.00 80.31 86 LEU A CA 1
ATOM 643 C C . LEU A 1 86 ? 1.622 -2.022 -8.268 1.00 80.31 86 LEU A C 1
ATOM 645 O O . LEU A 1 86 ? 0.995 -1.326 -7.476 1.00 80.31 86 LEU A O 1
ATOM 649 N N . MET A 1 87 ? 0.998 -2.818 -9.136 1.00 78.88 87 MET A N 1
ATOM 650 C CA . MET A 1 87 ? -0.458 -2.955 -9.207 1.00 78.88 87 MET A CA 1
ATOM 651 C C . MET A 1 87 ? -1.024 -3.599 -7.940 1.00 78.88 87 MET A C 1
ATOM 653 O O . MET A 1 87 ? -2.048 -3.139 -7.436 1.00 78.88 87 MET A O 1
ATOM 657 N N . ALA A 1 88 ? -0.353 -4.618 -7.394 1.00 82.25 88 ALA A N 1
ATOM 658 C CA . ALA A 1 88 ? -0.747 -5.226 -6.123 1.00 82.25 88 ALA A CA 1
ATOM 659 C C . ALA A 1 88 ? -0.599 -4.235 -4.954 1.00 82.25 88 ALA A C 1
ATOM 661 O O . ALA A 1 88 ? -1.495 -4.123 -4.114 1.00 82.25 88 ALA A O 1
ATOM 662 N N . LYS A 1 89 ? 0.489 -3.452 -4.944 1.00 83.31 89 LYS A N 1
ATOM 663 C CA . LYS A 1 89 ? 0.710 -2.358 -3.986 1.00 83.31 89 LYS A CA 1
ATOM 664 C C . LYS A 1 89 ? -0.410 -1.319 -4.051 1.00 83.31 89 LYS A C 1
ATOM 666 O O . LYS A 1 89 ? -1.022 -1.015 -3.029 1.00 83.31 89 LYS A O 1
ATOM 671 N N . LYS A 1 90 ? -0.766 -0.854 -5.245 1.00 81.88 90 LYS A N 1
ATOM 672 C CA . LYS A 1 90 ? -1.842 0.129 -5.461 1.00 81.88 90 LYS A CA 1
ATOM 673 C C . LYS A 1 90 ? -3.226 -0.412 -5.092 1.00 81.88 90 LYS A C 1
ATOM 675 O O . LYS A 1 90 ? -4.033 0.301 -4.502 1.00 81.88 90 LYS A O 1
ATOM 680 N N . PHE A 1 91 ? -3.481 -1.700 -5.322 1.00 81.94 91 PHE A N 1
ATOM 681 C CA . PHE A 1 91 ? -4.712 -2.351 -4.870 1.00 81.94 91 PHE A CA 1
ATOM 682 C C . PHE A 1 91 ? -4.871 -2.312 -3.339 1.00 81.94 91 PHE A C 1
ATOM 684 O O . PHE A 1 91 ? -5.975 -2.091 -2.843 1.00 81.94 91 PHE A O 1
ATOM 691 N N . SER A 1 92 ? -3.779 -2.432 -2.575 1.00 84.12 92 SER A N 1
ATOM 692 C CA . SER A 1 92 ? -3.831 -2.329 -1.107 1.00 84.12 92 SER A CA 1
ATOM 693 C C . SER A 1 92 ? -4.293 -0.954 -0.600 1.00 84.12 92 SER A C 1
ATOM 695 O O . SER A 1 92 ? -4.938 -0.871 0.452 1.00 84.12 92 SER A O 1
ATOM 697 N N . LEU A 1 93 ? -4.055 0.117 -1.372 1.00 83.62 93 LEU A N 1
ATOM 698 C CA . LEU A 1 93 ? -4.472 1.478 -1.024 1.00 83.62 93 LEU A CA 1
ATOM 699 C C . LEU A 1 93 ? -5.999 1.626 -0.975 1.00 83.62 93 LEU A C 1
ATOM 701 O O . LEU A 1 93 ? -6.508 2.415 -0.177 1.00 83.62 93 LEU A O 1
ATOM 705 N N . LEU A 1 94 ? -6.748 0.821 -1.741 1.00 82.31 94 LEU A N 1
ATOM 706 C CA . LEU A 1 94 ? -8.212 0.746 -1.627 1.00 82.31 94 LEU A CA 1
ATOM 707 C C . LEU A 1 94 ? -8.641 0.323 -0.218 1.00 82.31 94 LEU A C 1
ATOM 709 O O . LEU A 1 94 ? -9.598 0.873 0.332 1.00 82.31 94 LEU A O 1
ATOM 713 N N . GLY A 1 95 ? -7.895 -0.601 0.395 1.00 83.44 95 GLY A N 1
ATOM 714 C CA . GLY A 1 95 ? -8.082 -0.994 1.789 1.00 83.44 95 GLY A CA 1
ATOM 715 C C . GLY A 1 95 ? -7.841 0.170 2.753 1.00 83.44 95 GLY A C 1
ATOM 716 O O . GLY A 1 95 ? -8.668 0.413 3.635 1.00 83.44 95 GLY A O 1
ATOM 717 N N . CYS A 1 96 ? -6.764 0.942 2.553 1.00 82.62 96 CYS A N 1
ATOM 718 C CA . CYS A 1 96 ? -6.470 2.148 3.342 1.00 82.62 96 CYS A CA 1
ATOM 719 C C . CYS A 1 96 ? -7.620 3.162 3.286 1.00 82.62 96 CYS A C 1
ATOM 721 O O . CYS A 1 96 ? -8.058 3.682 4.315 1.00 82.62 96 CYS A O 1
ATOM 723 N N . VAL A 1 97 ? -8.122 3.433 2.080 1.00 83.50 97 VAL A N 1
ATOM 724 C CA . VAL A 1 97 ? -9.198 4.401 1.852 1.00 83.50 97 VAL A CA 1
ATOM 725 C C . VAL A 1 97 ? -10.513 3.932 2.453 1.00 83.50 97 VAL A C 1
ATOM 727 O O . VAL A 1 97 ? -11.176 4.711 3.142 1.00 83.50 97 VAL A O 1
ATOM 730 N N . GLY A 1 98 ? -10.873 2.660 2.266 1.00 81.81 98 GLY A N 1
ATOM 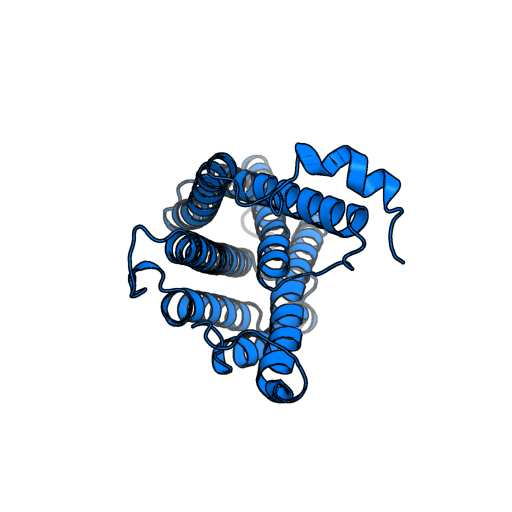731 C CA . GLY A 1 98 ? -12.059 2.078 2.892 1.00 81.81 98 GLY A CA 1
ATOM 732 C C . GLY A 1 98 ? -12.035 2.241 4.414 1.00 81.81 98 GLY A C 1
ATOM 733 O O . GLY A 1 98 ? -13.039 2.634 5.019 1.00 81.81 98 GLY A O 1
ATOM 734 N N . MET A 1 99 ? -10.866 2.046 5.033 1.00 83.00 99 MET A N 1
ATOM 735 C CA . MET A 1 99 ? -10.687 2.312 6.458 1.00 83.00 99 MET A CA 1
ATOM 736 C C . MET A 1 99 ? -10.859 3.795 6.787 1.00 83.00 99 MET A C 1
ATOM 738 O O . MET A 1 99 ? -11.701 4.104 7.624 1.00 83.00 99 MET A O 1
ATOM 742 N N . LEU A 1 100 ? -10.159 4.719 6.117 1.00 80.62 100 LEU A N 1
ATOM 743 C CA . LEU A 1 100 ? -10.273 6.171 6.355 1.00 80.62 100 LEU A CA 1
ATOM 744 C C . LEU A 1 100 ? -11.715 6.696 6.267 1.00 80.62 100 LEU A C 1
ATOM 746 O O . LEU A 1 100 ? -12.140 7.505 7.103 1.00 80.62 100 LEU A O 1
ATOM 750 N N . ILE A 1 101 ? -12.476 6.224 5.278 1.00 81.56 101 ILE A N 1
ATOM 751 C CA . ILE A 1 101 ? -13.895 6.558 5.123 1.00 81.56 101 ILE A CA 1
ATOM 752 C C . ILE A 1 101 ? -14.673 6.040 6.332 1.00 81.56 101 ILE A C 1
ATOM 754 O O . ILE A 1 101 ? -15.409 6.802 6.959 1.00 81.56 101 ILE A O 1
ATOM 758 N N . THR A 1 102 ? -14.452 4.782 6.719 1.00 79.88 102 THR A N 1
ATOM 759 C CA . THR A 1 102 ? -15.105 4.169 7.884 1.00 79.88 102 THR A CA 1
ATOM 760 C C . THR A 1 102 ? -14.817 4.946 9.172 1.00 79.88 102 THR A C 1
ATOM 762 O O . THR A 1 102 ? -15.751 5.252 9.913 1.00 79.88 102 THR A O 1
ATOM 765 N N . VAL A 1 103 ? -13.561 5.351 9.414 1.00 75.81 103 VAL A N 1
ATOM 766 C CA . VAL A 1 103 ? -13.188 6.180 10.581 1.00 75.81 103 VAL A CA 1
ATOM 767 C C . VAL A 1 103 ? -13.940 7.494 10.584 1.00 75.81 103 VAL A C 1
ATOM 769 O O . VAL A 1 103 ? -14.457 7.929 11.613 1.00 75.81 103 VAL A O 1
ATOM 772 N N . THR A 1 104 ? -13.978 8.151 9.429 1.00 77.69 104 THR A N 1
ATOM 773 C CA . THR A 1 104 ? -14.623 9.451 9.280 1.00 77.69 104 THR A CA 1
ATOM 774 C C . THR A 1 104 ? -16.114 9.353 9.572 1.00 77.69 104 THR A C 1
ATOM 776 O O . THR A 1 104 ? -16.654 10.185 10.303 1.00 77.69 104 THR A O 1
ATOM 779 N N . LEU A 1 105 ? -16.777 8.334 9.023 1.00 78.38 105 LEU A N 1
ATOM 780 C CA . LEU A 1 105 ? -18.201 8.094 9.240 1.00 78.38 105 LEU A CA 1
ATOM 781 C C . LEU A 1 105 ? -18.485 7.792 10.714 1.00 78.38 105 LEU A C 1
ATOM 783 O O . LEU A 1 105 ? -19.329 8.457 11.312 1.00 78.38 105 LEU A O 1
ATOM 787 N N . GLN A 1 106 ? -17.704 6.905 11.334 1.00 75.88 106 GLN A N 1
ATOM 788 C CA . GLN A 1 106 ? -17.849 6.572 12.753 1.00 75.88 106 GLN A CA 1
ATOM 789 C C . GLN A 1 106 ? -17.603 7.785 13.665 1.00 75.88 106 GLN A C 1
ATOM 791 O O . GLN A 1 106 ? -18.335 8.014 14.625 1.00 75.88 106 GLN A O 1
ATOM 796 N N . SER A 1 107 ? -16.593 8.602 13.359 1.00 70.56 107 SER A N 1
ATOM 797 C CA . SER A 1 107 ? -16.276 9.810 14.136 1.00 70.56 107 SER A CA 1
ATOM 798 C C . SER A 1 107 ? -17.391 10.855 14.048 1.00 70.56 107 SER A C 1
ATOM 800 O O . SER A 1 107 ? -17.662 11.562 15.020 1.00 70.56 107 SER A O 1
ATOM 802 N N . ARG A 1 108 ? -18.063 10.954 12.892 1.00 73.12 108 ARG A N 1
ATOM 803 C CA . ARG A 1 108 ? -19.236 11.819 12.710 1.00 73.12 108 ARG A CA 1
ATOM 804 C C . ARG A 1 108 ? -20.448 11.308 13.481 1.00 73.12 108 ARG A C 1
ATOM 806 O O . ARG A 1 108 ? -21.154 12.126 14.063 1.00 73.12 108 ARG A O 1
ATOM 813 N N . GLU A 1 109 ? -20.678 9.998 13.499 1.00 70.88 109 GLU A N 1
ATOM 814 C CA . GLU A 1 109 ? -21.751 9.389 14.293 1.00 70.88 109 GLU A CA 1
ATOM 815 C C . GLU A 1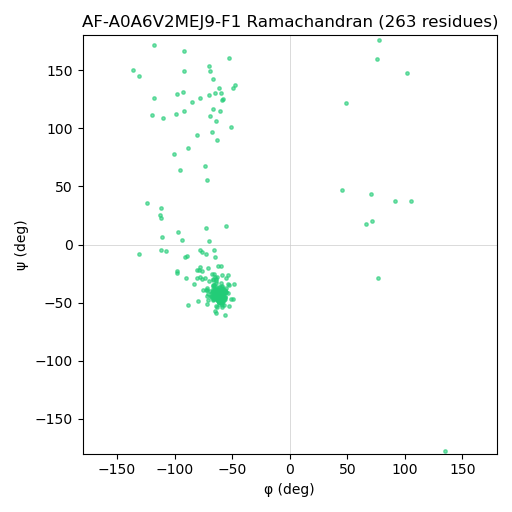 109 ? -21.530 9.628 15.789 1.00 70.88 109 GLU A C 1
ATOM 817 O O . GLU A 1 109 ? -22.414 10.181 16.438 1.00 70.88 109 GLU A O 1
ATOM 822 N N . ARG A 1 110 ? -20.318 9.366 16.303 1.00 66.56 110 ARG A N 1
ATOM 823 C CA . ARG A 1 110 ? -19.960 9.615 17.712 1.00 66.56 110 ARG A CA 1
ATOM 824 C C . ARG A 1 110 ? -20.168 11.062 18.149 1.00 66.56 110 ARG A C 1
ATOM 826 O O . ARG A 1 110 ? -20.631 11.302 19.253 1.00 66.56 110 ARG A O 1
ATOM 833 N N . ARG A 1 111 ? -19.855 12.039 17.289 1.00 64.44 111 ARG A N 1
ATOM 834 C CA . ARG A 1 111 ? -20.100 13.464 17.589 1.00 64.44 111 ARG A CA 1
ATOM 835 C C . ARG A 1 111 ? -21.586 13.823 17.656 1.00 64.44 111 ARG A C 1
ATOM 837 O O . ARG A 1 111 ? -21.924 14.804 18.308 1.00 64.44 111 ARG A O 1
ATOM 844 N N . LYS A 1 112 ? -22.458 13.074 16.973 1.00 63.84 112 LYS A N 1
ATOM 845 C CA . LYS A 1 112 ? -23.916 13.277 17.013 1.00 63.84 112 LYS A CA 1
ATOM 846 C C . LYS A 1 112 ? -24.555 12.593 18.222 1.00 63.84 112 LYS A C 1
ATOM 848 O O . LYS A 1 112 ? -25.518 13.116 18.770 1.00 63.84 112 LYS A O 1
ATOM 853 N N . SER A 1 113 ? -24.020 11.451 18.646 1.00 57.53 113 SER A N 1
ATOM 854 C CA . SER A 1 113 ? -24.466 10.709 19.826 1.00 57.53 113 SER A CA 1
ATOM 855 C C . SER A 1 113 ? -23.734 11.187 21.091 1.00 57.53 113 SER A C 1
ATOM 857 O O . SER A 1 113 ? -22.744 10.594 21.494 1.00 57.53 113 SER A O 1
ATOM 859 N N . THR A 1 114 ? -24.235 12.281 21.671 1.00 52.50 114 THR A N 1
ATOM 860 C CA . THR A 1 114 ? -24.121 12.748 23.075 1.00 52.50 114 THR A CA 1
ATOM 861 C C . THR A 1 114 ? -22.725 12.798 23.757 1.00 52.50 114 THR A C 1
ATOM 863 O O . THR A 1 114 ? -22.126 11.757 24.012 1.00 52.50 114 THR A O 1
ATOM 866 N N . PRO A 1 115 ? -22.249 13.970 24.245 1.00 51.22 115 PRO A N 1
ATOM 867 C CA . PRO A 1 115 ? -20.940 14.129 24.911 1.00 51.22 115 PRO A CA 1
ATOM 868 C C . PRO A 1 115 ? -20.807 13.541 26.336 1.00 51.22 115 PRO A C 1
ATOM 870 O O . PRO A 1 115 ? -19.885 13.921 27.051 1.00 51.22 115 PRO A O 1
ATOM 873 N N . GLY A 1 116 ? -21.732 12.690 26.797 1.00 49.22 116 GLY A N 1
ATOM 874 C CA . GLY A 1 116 ? -21.943 12.468 28.238 1.00 49.22 116 GLY A CA 1
ATOM 875 C C . GLY A 1 116 ? -22.009 11.028 28.749 1.00 49.22 116 GLY A C 1
ATOM 876 O O . GLY A 1 116 ? -22.007 10.849 29.961 1.00 49.22 116 GLY A O 1
ATOM 877 N N . LEU A 1 117 ? -22.047 9.999 27.896 1.00 43.22 117 LEU A N 1
ATOM 878 C CA . LEU A 1 117 ? -22.040 8.605 28.368 1.00 43.22 117 LEU A CA 1
ATOM 879 C C . LEU A 1 117 ? -20.644 7.989 28.243 1.00 43.22 117 LEU A C 1
ATOM 881 O O . LEU A 1 117 ? -20.336 7.220 27.335 1.00 43.22 117 LEU A O 1
ATOM 885 N N . LEU A 1 118 ? -19.796 8.352 29.202 1.00 49.34 118 LEU A N 1
ATOM 886 C CA . LEU A 1 118 ? -18.637 7.557 29.594 1.00 49.34 118 LEU A CA 1
ATOM 887 C C . LEU A 1 118 ? -19.139 6.194 30.113 1.00 49.34 118 LEU A C 1
ATOM 889 O O . LEU A 1 118 ? -20.056 6.161 30.927 1.00 49.34 118 LEU A O 1
ATOM 893 N N . ASN A 1 119 ? -18.514 5.095 29.681 1.00 40.06 119 ASN A N 1
ATOM 894 C CA . ASN A 1 119 ? -18.668 3.720 30.202 1.00 40.06 119 ASN A CA 1
ATOM 895 C C . ASN A 1 119 ? -19.717 2.779 29.587 1.00 40.06 119 ASN A C 1
ATOM 897 O O . ASN A 1 119 ? -20.227 1.904 30.282 1.00 40.06 119 ASN A O 1
ATOM 901 N N . GLN A 1 120 ? -19.944 2.807 28.276 1.00 42.09 120 GLN A N 1
ATOM 902 C CA . GLN A 1 120 ? -20.224 1.531 27.606 1.00 42.09 120 GLN A CA 1
ATOM 903 C C . GLN A 1 120 ? -18.936 1.060 26.952 1.00 42.09 120 GLN A C 1
ATOM 905 O O . GLN A 1 120 ? -18.427 1.718 26.049 1.00 42.09 120 GLN A O 1
ATOM 910 N N . ALA A 1 121 ? -18.378 -0.042 27.463 1.00 45.44 121 ALA A N 1
ATOM 911 C CA . ALA A 1 121 ? -17.298 -0.772 26.815 1.00 45.44 121 ALA A CA 1
ATOM 912 C C . ALA A 1 121 ? -17.735 -1.033 25.367 1.00 45.44 121 ALA A C 1
ATOM 914 O O . ALA A 1 121 ? -18.631 -1.836 25.116 1.00 45.44 121 ALA A O 1
ATOM 915 N N . GLU A 1 122 ? -17.209 -0.222 24.443 1.00 53.19 122 GLU A N 1
ATOM 916 C CA . GLU A 1 122 ? -17.776 -0.044 23.110 1.00 53.19 122 GLU A CA 1
ATOM 917 C C . GLU A 1 122 ? -17.642 -1.331 22.306 1.00 53.19 122 GLU A C 1
ATOM 919 O O . GLU A 1 122 ? -16.632 -1.601 21.648 1.00 53.19 122 GLU A O 1
ATOM 924 N N . GLU A 1 123 ? -18.715 -2.105 22.296 1.00 60.38 123 GLU A N 1
ATOM 925 C CA . GLU A 1 123 ? -18.928 -3.146 21.319 1.00 60.38 123 GLU A CA 1
ATOM 926 C C . GLU A 1 123 ? -19.024 -2.480 19.934 1.00 60.38 123 GLU A C 1
ATOM 928 O O . GLU A 1 123 ? -20.089 -2.080 19.467 1.00 60.38 123 GLU A O 1
ATOM 933 N N . ARG A 1 124 ? -17.886 -2.324 19.246 1.00 70.62 124 ARG A N 1
ATOM 934 C CA . ARG A 1 124 ? -17.825 -1.686 17.918 1.00 70.62 124 ARG A CA 1
ATOM 935 C C . ARG A 1 124 ? -18.860 -2.269 16.983 1.00 70.62 124 ARG A C 1
ATOM 937 O O . ARG A 1 124 ? -18.928 -3.486 16.876 1.00 70.62 124 ARG A O 1
ATOM 944 N N . SER A 1 125 ? -19.585 -1.440 16.241 1.00 81.50 125 SER A N 1
ATOM 945 C CA . SER A 1 125 ? -20.552 -1.927 15.253 1.00 81.50 125 SER A CA 1
ATOM 946 C C . SER A 1 125 ? -19.955 -3.027 14.360 1.00 81.50 125 SER A C 1
ATOM 948 O O . SER A 1 125 ? -18.810 -2.924 13.898 1.00 81.50 125 SER A O 1
ATOM 950 N N . ALA A 1 126 ? -20.736 -4.080 14.099 1.00 84.25 126 ALA A N 1
ATOM 951 C CA . ALA A 1 126 ? -20.340 -5.176 13.215 1.00 84.25 126 ALA A CA 1
ATOM 952 C C . ALA A 1 126 ? -19.906 -4.660 11.832 1.00 84.25 126 ALA A C 1
ATOM 954 O O . ALA A 1 126 ? -18.944 -5.165 11.262 1.00 84.25 126 ALA A O 1
ATOM 955 N N . ARG A 1 127 ? -20.539 -3.581 11.344 1.00 84.06 127 ARG A N 1
ATOM 956 C CA . ARG A 1 127 ? -20.191 -2.925 10.073 1.00 84.06 127 ARG A CA 1
ATOM 957 C C . ARG A 1 127 ? -18.768 -2.369 10.076 1.00 84.06 127 ARG A C 1
ATOM 959 O O . ARG A 1 127 ? -18.028 -2.585 9.125 1.00 84.06 127 ARG A O 1
ATOM 966 N N . VAL A 1 128 ? -18.367 -1.704 11.162 1.00 83.75 128 VAL A N 1
ATOM 967 C CA . VAL A 1 128 ? -17.005 -1.166 11.316 1.00 83.75 128 VAL A CA 1
ATOM 968 C C . VAL A 1 128 ? -15.995 -2.306 11.396 1.00 83.75 128 VAL A C 1
ATOM 970 O O . VAL A 1 128 ? -14.959 -2.262 10.745 1.00 83.75 128 VAL A O 1
ATOM 973 N N . SER A 1 129 ? -16.312 -3.363 12.147 1.00 87.94 129 SER A N 1
ATOM 974 C CA . SER A 1 129 ? -15.432 -4.534 12.251 1.00 87.94 129 SER A CA 1
ATOM 975 C C . SER A 1 129 ? -15.266 -5.257 10.914 1.00 87.94 129 SER A C 1
ATOM 977 O O . SER A 1 129 ? -14.163 -5.689 10.592 1.00 87.94 129 SER A O 1
ATOM 979 N N . LEU A 1 130 ? -16.334 -5.348 10.118 1.00 88.81 130 LEU A N 1
ATOM 980 C CA . LEU A 1 130 ? -16.295 -5.923 8.777 1.00 88.81 130 LEU A CA 1
ATOM 981 C C . LEU A 1 130 ? -15.468 -5.059 7.817 1.00 88.81 130 LEU A C 1
ATOM 983 O O . LEU A 1 130 ? -14.668 -5.595 7.058 1.00 88.81 130 LEU A O 1
ATOM 987 N N . ALA A 1 131 ? -15.607 -3.734 7.883 1.00 87.62 131 ALA A N 1
ATOM 988 C CA . ALA A 1 131 ? -14.803 -2.814 7.082 1.00 87.62 131 ALA A CA 1
ATOM 989 C C . ALA A 1 131 ? -13.306 -2.890 7.435 1.00 87.62 131 ALA A C 1
ATOM 991 O O . ALA A 1 131 ? -12.466 -2.883 6.538 1.00 87.62 131 ALA A O 1
ATOM 992 N N . LEU A 1 132 ? -12.966 -3.024 8.723 1.00 89.44 132 LEU A N 1
ATOM 993 C CA . LEU A 1 132 ? -11.586 -3.233 9.179 1.00 89.44 132 LEU A CA 1
ATOM 994 C C . LEU A 1 132 ? -11.025 -4.579 8.706 1.00 89.44 132 LEU A C 1
ATOM 996 O O . LEU A 1 132 ? -9.892 -4.632 8.234 1.00 89.44 132 LEU A O 1
ATOM 1000 N N . LEU A 1 133 ? -11.821 -5.653 8.779 1.00 91.19 133 LEU A N 1
ATOM 1001 C CA . LEU A 1 133 ? -11.448 -6.957 8.228 1.00 91.19 133 LEU A CA 1
ATOM 1002 C C . LEU A 1 133 ? -11.192 -6.856 6.722 1.00 91.19 133 LEU A C 1
ATOM 1004 O O . LEU A 1 133 ? -10.153 -7.302 6.249 1.00 91.19 133 LEU A O 1
ATOM 1008 N N . PHE A 1 134 ? -12.111 -6.242 5.978 1.00 90.06 134 PHE A N 1
ATOM 1009 C CA . PHE A 1 134 ? -11.975 -6.062 4.538 1.00 90.06 134 PHE A CA 1
ATOM 1010 C C . PHE A 1 134 ? -10.715 -5.262 4.185 1.00 90.06 134 PHE A C 1
ATOM 1012 O O . PHE A 1 134 ? -9.912 -5.719 3.375 1.00 90.06 134 PHE A O 1
ATOM 1019 N N . GLY A 1 135 ? -10.493 -4.118 4.841 1.00 89.56 135 GLY A N 1
ATOM 1020 C CA . GLY A 1 135 ? -9.291 -3.306 4.647 1.00 89.56 135 GLY A CA 1
ATOM 1021 C C . GLY A 1 135 ? -8.011 -4.096 4.922 1.00 89.56 135 GLY A C 1
ATOM 1022 O O . GLY A 1 135 ? -7.079 -4.058 4.119 1.00 89.56 135 GLY A O 1
ATOM 1023 N N . ARG A 1 136 ? -8.000 -4.891 5.999 1.00 92.62 136 ARG A N 1
ATOM 1024 C CA . ARG A 1 136 ? -6.882 -5.774 6.341 1.00 92.62 136 ARG A CA 1
ATOM 1025 C C . ARG A 1 136 ? -6.642 -6.833 5.273 1.00 92.62 136 ARG A C 1
ATOM 1027 O O . ARG A 1 136 ? -5.505 -6.996 4.847 1.00 92.62 136 ARG A O 1
ATOM 1034 N N . LEU A 1 137 ? -7.678 -7.527 4.803 1.00 92.50 137 LEU A N 1
ATOM 1035 C CA . LEU A 1 137 ? -7.541 -8.546 3.756 1.00 92.50 137 LEU A CA 1
ATOM 1036 C C . LEU A 1 137 ? -7.017 -7.944 2.446 1.00 92.50 137 LEU A C 1
ATOM 1038 O O . LEU A 1 137 ? -6.109 -8.508 1.845 1.00 92.50 137 LEU A O 1
ATOM 1042 N N . MET A 1 138 ? -7.505 -6.767 2.048 1.00 89.81 138 MET A N 1
ATOM 1043 C CA . MET A 1 138 ? -7.000 -6.048 0.870 1.00 89.81 138 MET A CA 1
ATOM 1044 C C . MET A 1 138 ? -5.521 -5.670 1.008 1.00 89.81 138 MET A C 1
ATOM 1046 O O . MET A 1 138 ? -4.751 -5.853 0.069 1.00 89.81 138 MET A O 1
ATOM 1050 N N . MET A 1 139 ? -5.091 -5.218 2.189 1.00 90.94 139 MET A N 1
ATOM 1051 C CA . MET A 1 139 ? -3.668 -4.990 2.473 1.00 90.94 139 MET A CA 1
ATOM 1052 C C . MET A 1 139 ? -2.849 -6.281 2.492 1.00 90.94 139 MET A C 1
ATOM 1054 O O . MET A 1 139 ? -1.706 -6.300 2.053 1.00 90.94 139 MET A O 1
ATOM 1058 N N . SER A 1 140 ? -3.433 -7.376 2.974 1.00 92.56 140 SER A N 1
ATOM 1059 C CA . SER A 1 140 ? -2.768 -8.681 3.051 1.00 92.56 140 SER A CA 1
ATOM 1060 C C . SER A 1 140 ? -2.421 -9.218 1.664 1.00 92.56 140 SER A C 1
ATOM 1062 O O . SER A 1 140 ? -1.363 -9.817 1.489 1.00 92.56 140 SER A O 1
ATOM 1064 N N . VAL A 1 141 ? -3.292 -8.973 0.673 1.00 89.44 141 VAL A N 1
ATOM 1065 C CA . VAL A 1 141 ? -3.063 -9.371 -0.725 1.00 89.44 141 VAL A CA 1
ATOM 1066 C C . VAL A 1 141 ? -1.743 -8.813 -1.239 1.00 89.44 141 VAL A C 1
ATOM 1068 O O . VAL A 1 141 ? -1.015 -9.553 -1.887 1.00 89.44 141 VAL A O 1
ATOM 1071 N N . LEU A 1 142 ? -1.402 -7.563 -0.910 1.00 88.44 142 LEU A N 1
ATOM 1072 C CA . LEU A 1 142 ? -0.105 -6.988 -1.256 1.00 88.44 142 LEU A CA 1
ATOM 1073 C C . LEU A 1 142 ? 1.035 -7.855 -0.708 1.00 88.44 142 LEU A C 1
ATOM 1075 O O . LEU A 1 142 ? 1.817 -8.382 -1.493 1.00 88.44 142 LEU A O 1
ATOM 1079 N N . PHE A 1 143 ? 1.123 -8.038 0.609 1.00 92.31 143 PHE A N 1
ATOM 1080 C CA . PHE A 1 143 ? 2.285 -8.700 1.215 1.00 92.31 143 PHE A CA 1
ATOM 1081 C C . PHE A 1 143 ? 2.396 -10.175 0.831 1.00 92.31 143 PHE A C 1
ATOM 1083 O O . PHE A 1 143 ? 3.498 -10.683 0.647 1.00 92.31 143 PHE A O 1
ATOM 1090 N N . LEU A 1 144 ? 1.262 -10.862 0.673 1.00 93.06 144 LEU A N 1
ATOM 1091 C CA . LEU A 1 144 ? 1.240 -12.252 0.225 1.00 93.06 144 LEU A CA 1
ATOM 1092 C C . LEU A 1 144 ? 1.620 -12.365 -1.251 1.00 93.06 144 LEU A C 1
ATOM 1094 O O . LEU A 1 144 ? 2.456 -13.196 -1.592 1.00 93.06 144 LEU A O 1
ATOM 1098 N N . TYR A 1 145 ? 1.035 -11.536 -2.121 1.00 89.31 145 TYR A N 1
ATOM 1099 C CA . TYR A 1 145 ? 1.333 -11.570 -3.551 1.00 89.31 145 TYR A CA 1
ATOM 1100 C C . TYR A 1 145 ? 2.783 -11.186 -3.808 1.00 89.31 145 TYR A C 1
ATOM 1102 O O . TYR A 1 145 ? 3.524 -11.995 -4.347 1.00 89.31 145 TYR A O 1
ATOM 1110 N N . VAL A 1 146 ? 3.197 -9.997 -3.364 1.00 85.12 146 VAL A N 1
ATOM 1111 C CA . VAL A 1 146 ? 4.554 -9.476 -3.569 1.00 85.12 146 VAL A CA 1
ATOM 1112 C C . VAL A 1 146 ? 5.576 -10.366 -2.881 1.00 85.12 146 VAL A C 1
ATOM 1114 O O . VAL A 1 146 ? 6.557 -10.763 -3.502 1.00 85.12 146 VAL A O 1
ATOM 1117 N N . GLY A 1 147 ? 5.313 -10.760 -1.635 1.00 87.12 147 GLY A N 1
ATOM 1118 C CA . GLY A 1 147 ? 6.179 -11.665 -0.895 1.00 87.12 147 GLY A CA 1
ATOM 1119 C C . GLY A 1 147 ? 6.381 -13.003 -1.602 1.00 87.12 147 GLY A C 1
ATOM 1120 O O . GLY A 1 147 ? 7.504 -13.482 -1.647 1.00 87.12 147 GLY A O 1
ATOM 1121 N N . LEU A 1 148 ? 5.344 -13.604 -2.195 1.00 89.94 148 LEU A N 1
ATOM 1122 C CA . LEU A 1 148 ? 5.477 -14.876 -2.913 1.00 89.94 148 LEU A CA 1
ATOM 1123 C C . LEU A 1 148 ? 6.048 -14.703 -4.324 1.00 89.94 148 LEU A C 1
ATOM 1125 O O . LEU A 1 148 ? 6.973 -15.425 -4.689 1.00 89.94 148 LEU A O 1
ATOM 1129 N N . SER A 1 149 ? 5.514 -13.775 -5.122 1.00 85.25 149 SER A N 1
ATOM 1130 C CA . SER A 1 149 ? 5.889 -13.606 -6.529 1.00 85.25 149 SER A CA 1
ATOM 1131 C C . SER A 1 149 ? 7.316 -13.093 -6.678 1.00 85.25 149 SER A C 1
ATOM 1133 O O . SER A 1 149 ? 8.083 -13.646 -7.467 1.00 85.25 149 SER A O 1
ATOM 1135 N N . GLU A 1 150 ? 7.698 -12.083 -5.893 1.00 84.62 150 GLU A N 1
ATOM 1136 C CA . GLU A 1 150 ? 9.036 -11.495 -5.959 1.00 84.62 150 GLU A CA 1
ATOM 1137 C C . GLU A 1 150 ? 10.074 -12.404 -5.311 1.00 84.62 150 GLU A C 1
ATOM 1139 O O . GLU A 1 150 ? 11.157 -12.581 -5.861 1.00 84.62 150 GLU A O 1
ATOM 1144 N N . LEU A 1 151 ? 9.756 -13.056 -4.187 1.00 87.94 151 LEU A N 1
ATOM 1145 C CA . LEU A 1 151 ? 10.693 -14.000 -3.579 1.00 87.94 151 LEU A CA 1
ATOM 1146 C C . LEU A 1 151 ? 10.907 -15.221 -4.476 1.00 87.94 151 LEU A C 1
ATOM 1148 O O . LEU A 1 151 ? 12.042 -15.659 -4.640 1.00 87.94 151 LEU A O 1
ATOM 1152 N N . HIS A 1 152 ? 9.850 -15.731 -5.115 1.00 86.69 152 HIS A N 1
ATOM 1153 C CA . HIS A 1 152 ? 9.987 -16.778 -6.122 1.00 86.69 152 HIS A CA 1
ATOM 1154 C C . HIS A 1 152 ? 10.863 -16.304 -7.292 1.00 86.69 152 HIS A C 1
ATOM 1156 O O . HIS A 1 152 ? 11.796 -17.002 -7.682 1.00 86.69 152 HIS A O 1
ATOM 1162 N N . ARG A 1 153 ? 10.628 -15.096 -7.820 1.00 82.56 153 ARG A N 1
ATOM 1163 C CA . ARG A 1 153 ? 11.461 -14.517 -8.887 1.00 82.56 153 ARG A CA 1
ATOM 1164 C C . ARG A 1 153 ? 12.935 -14.428 -8.481 1.00 82.56 153 ARG A C 1
ATOM 1166 O O . ARG A 1 153 ? 13.796 -14.812 -9.263 1.00 82.56 153 ARG A O 1
ATOM 1173 N N . LEU A 1 154 ? 13.230 -13.947 -7.274 1.00 83.56 154 LEU A N 1
ATOM 1174 C CA . LEU A 1 154 ? 14.601 -13.752 -6.797 1.00 83.56 154 LEU A CA 1
ATOM 1175 C C . LEU A 1 154 ? 15.317 -15.073 -6.486 1.00 83.56 154 LEU A C 1
ATOM 1177 O O . LEU A 1 154 ? 16.500 -15.207 -6.788 1.00 83.56 154 LEU A O 1
ATOM 1181 N N . LEU A 1 155 ? 14.622 -16.056 -5.908 1.00 84.94 155 LEU A N 1
ATOM 1182 C CA . LEU A 1 155 ? 15.224 -17.342 -5.534 1.00 84.94 155 LEU A CA 1
ATOM 1183 C C . LEU A 1 155 ? 15.359 -18.312 -6.716 1.00 84.94 155 LEU A C 1
ATOM 1185 O O . LEU A 1 155 ? 16.272 -19.136 -6.725 1.00 84.94 155 LEU A O 1
ATOM 1189 N N . PHE A 1 156 ? 14.482 -18.208 -7.717 1.00 82.00 156 PHE A N 1
ATOM 1190 C CA . PHE A 1 156 ? 14.455 -19.096 -8.886 1.00 82.00 156 PHE A CA 1
ATOM 1191 C C . PHE A 1 156 ? 14.860 -18.386 -10.186 1.00 82.00 156 PHE A C 1
ATOM 1193 O O . PHE A 1 156 ? 14.565 -18.865 -11.282 1.00 82.00 156 PHE A O 1
ATOM 1200 N N . GLN A 1 157 ? 15.605 -17.283 -10.065 1.00 68.56 157 GLN A N 1
ATOM 1201 C CA . GLN A 1 157 ? 16.079 -16.443 -11.167 1.00 68.56 157 GLN A CA 1
ATOM 1202 C C . GLN A 1 157 ? 16.745 -17.189 -12.347 1.00 68.56 157 GLN A C 1
ATOM 1204 O O . GLN A 1 157 ? 16.515 -16.767 -13.481 1.00 68.56 157 GLN A O 1
ATOM 1209 N N . PRO A 1 158 ? 17.484 -18.314 -12.171 1.00 62.06 158 PRO A N 1
ATOM 1210 C CA . PRO A 1 158 ? 18.023 -19.081 -13.303 1.00 62.06 158 PRO A CA 1
ATOM 1211 C C . PRO A 1 158 ? 16.954 -19.611 -14.274 1.00 62.06 158 PRO A C 1
ATOM 1213 O O . PRO A 1 158 ? 17.274 -19.959 -15.407 1.00 62.06 158 PRO A O 1
ATOM 1216 N N . TYR A 1 159 ? 15.694 -19.674 -13.837 1.00 54.25 159 TYR A N 1
ATOM 1217 C CA . TYR A 1 159 ? 14.572 -20.247 -14.582 1.00 54.25 159 TYR A CA 1
ATOM 1218 C C . TYR A 1 159 ? 13.540 -19.202 -15.032 1.00 54.25 159 TYR A C 1
ATOM 1220 O O . TYR A 1 159 ? 12.604 -19.542 -15.754 1.00 54.25 159 TYR A O 1
ATOM 1228 N N . THR A 1 160 ? 13.699 -17.933 -14.640 1.00 57.47 160 THR A N 1
ATOM 1229 C CA . THR A 1 160 ? 12.791 -16.844 -15.023 1.00 57.47 160 THR A CA 1
ATOM 1230 C C . THR A 1 160 ? 13.551 -15.773 -15.807 1.00 57.47 160 THR A C 1
ATOM 1232 O O . THR A 1 160 ? 14.374 -15.076 -15.212 1.00 57.47 160 THR A O 1
ATOM 1235 N N . PRO A 1 161 ? 13.298 -15.593 -17.119 1.00 53.22 161 PRO A N 1
ATOM 1236 C CA . PRO A 1 161 ? 13.928 -14.524 -17.886 1.00 53.22 161 PRO A CA 1
ATOM 1237 C C . PRO A 1 161 ? 13.473 -13.165 -17.339 1.00 53.22 161 PRO A C 1
ATOM 1239 O O . PRO A 1 161 ? 12.333 -12.749 -17.542 1.00 53.22 161 PRO A O 1
ATOM 1242 N N . TYR A 1 162 ? 14.364 -12.482 -16.624 1.00 57.56 162 TYR A N 1
ATOM 1243 C CA . TYR A 1 162 ? 14.135 -11.148 -16.077 1.00 57.56 162 TYR A CA 1
ATOM 1244 C C . TYR A 1 162 ? 15.315 -10.240 -16.420 1.00 57.56 162 TYR A C 1
ATOM 1246 O O . TYR A 1 162 ? 16.456 -10.695 -16.484 1.00 57.56 162 TYR A O 1
ATOM 1254 N N . LEU A 1 163 ? 15.036 -8.960 -16.672 1.00 55.53 163 LEU A N 1
ATOM 1255 C CA . LEU A 1 163 ? 16.064 -7.963 -16.968 1.00 55.53 163 LEU A CA 1
ATOM 1256 C C . LEU A 1 163 ? 16.922 -7.737 -15.711 1.00 55.53 163 LEU A C 1
ATOM 1258 O O . LEU A 1 163 ? 16.386 -7.268 -14.708 1.00 55.53 163 LEU A O 1
ATOM 1262 N N . PRO A 1 164 ? 18.227 -8.054 -15.735 1.00 51.12 164 PRO A N 1
ATOM 1263 C CA . PRO A 1 164 ? 19.085 -7.835 -14.580 1.00 51.12 164 PRO A CA 1
ATOM 1264 C C . PRO A 1 164 ? 19.256 -6.335 -14.301 1.00 51.12 164 PRO A C 1
ATOM 1266 O O . PRO A 1 164 ? 19.409 -5.534 -15.228 1.00 51.12 164 PRO A O 1
ATOM 1269 N N . GLY A 1 165 ? 19.292 -5.966 -13.017 1.00 57.56 165 GLY A N 1
ATOM 1270 C CA . GLY A 1 165 ? 19.760 -4.648 -12.576 1.00 57.56 165 GLY A CA 1
ATOM 1271 C C . GLY A 1 165 ? 18.678 -3.667 -12.126 1.00 57.56 165 GLY A C 1
ATOM 1272 O O . GLY A 1 165 ? 18.814 -2.466 -12.382 1.00 57.56 165 GLY A O 1
ATOM 1273 N N . ASP A 1 166 ? 17.630 -4.146 -11.455 1.00 66.38 166 ASP A N 1
ATOM 1274 C CA . ASP A 1 166 ? 16.755 -3.273 -10.678 1.00 66.38 166 ASP A CA 1
ATOM 1275 C C . ASP A 1 166 ? 17.239 -3.202 -9.218 1.00 66.38 166 ASP A C 1
ATOM 1277 O O . ASP A 1 166 ? 17.537 -4.218 -8.591 1.00 66.38 166 ASP A O 1
ATOM 1281 N N . GLY A 1 167 ? 17.355 -1.990 -8.670 1.00 64.69 167 GLY A N 1
ATOM 1282 C CA . GLY A 1 167 ? 17.905 -1.754 -7.328 1.00 64.69 167 GLY A CA 1
ATOM 1283 C C . GLY A 1 167 ? 17.062 -2.351 -6.195 1.00 64.69 167 GLY A C 1
ATOM 1284 O O . GLY A 1 167 ? 17.529 -2.419 -5.059 1.00 64.69 167 GLY A O 1
ATOM 1285 N N . HIS A 1 168 ? 15.842 -2.804 -6.500 1.00 74.75 168 HIS A N 1
ATOM 1286 C CA . HIS A 1 168 ? 14.931 -3.440 -5.551 1.00 74.75 168 HIS A CA 1
ATOM 1287 C C . HIS A 1 168 ? 15.013 -4.972 -5.506 1.00 74.75 168 HIS A C 1
ATOM 1289 O O . HIS A 1 168 ? 14.246 -5.572 -4.742 1.00 74.75 168 HIS A O 1
ATOM 1295 N N . ASP A 1 169 ? 15.931 -5.602 -6.253 1.00 79.62 169 ASP A N 1
ATOM 1296 C CA . ASP A 1 169 ? 16.177 -7.055 -6.261 1.00 79.62 169 ASP A CA 1
ATOM 1297 C C . ASP A 1 169 ? 16.866 -7.531 -4.963 1.00 79.62 169 ASP A C 1
ATOM 1299 O O . ASP A 1 169 ? 17.942 -8.125 -4.946 1.00 79.62 169 ASP A O 1
ATOM 1303 N N . VAL A 1 170 ? 16.237 -7.228 -3.831 1.00 83.31 170 VAL A N 1
ATOM 1304 C CA . VAL A 1 170 ? 16.741 -7.463 -2.483 1.00 83.31 170 VAL A CA 1
ATOM 1305 C C . VAL A 1 170 ? 15.790 -8.428 -1.793 1.00 83.31 170 VAL A C 1
ATOM 1307 O O . VAL A 1 170 ? 14.590 -8.174 -1.727 1.00 83.31 170 VAL A O 1
ATOM 1310 N N . VAL A 1 171 ? 16.325 -9.527 -1.260 1.00 87.75 171 VAL A N 1
ATOM 1311 C CA . VAL A 1 171 ? 15.529 -10.627 -0.686 1.00 87.75 171 VAL A CA 1
ATOM 1312 C C . VAL A 1 171 ? 14.893 -10.255 0.656 1.00 87.75 171 VAL A C 1
ATOM 1314 O O . VAL A 1 171 ? 13.749 -10.623 0.925 1.00 87.75 171 VAL A O 1
ATOM 1317 N N . TRP A 1 172 ? 15.616 -9.523 1.510 1.00 87.81 172 TRP A N 1
ATOM 1318 C CA . TRP A 1 172 ? 15.213 -9.341 2.908 1.00 87.81 172 TRP A CA 1
ATOM 1319 C C . TRP A 1 172 ? 13.851 -8.641 3.101 1.00 87.81 172 TRP A C 1
ATOM 1321 O O . TRP A 1 172 ? 13.091 -9.142 3.931 1.00 87.81 172 TRP A O 1
ATOM 1331 N N . PRO A 1 173 ? 13.471 -7.566 2.365 1.00 88.94 173 PRO A N 1
ATOM 1332 C CA . PRO A 1 173 ? 12.183 -6.909 2.591 1.00 88.94 173 PRO A CA 1
ATOM 1333 C C . PRO A 1 173 ? 11.022 -7.847 2.260 1.00 88.94 173 PRO A C 1
ATOM 1335 O O . PRO A 1 173 ? 10.101 -7.992 3.056 1.00 88.94 173 PRO A O 1
ATOM 1338 N N . LYS A 1 174 ? 11.129 -8.576 1.141 1.00 90.12 174 LYS A N 1
ATOM 1339 C CA . LYS A 1 174 ? 10.106 -9.506 0.639 1.00 90.12 174 LYS A CA 1
ATOM 1340 C C . LYS A 1 174 ? 9.893 -10.656 1.620 1.00 90.12 174 LYS A C 1
ATOM 1342 O O . LYS A 1 174 ? 8.758 -11.018 1.916 1.00 90.12 174 LYS A O 1
ATOM 1347 N N . ALA A 1 175 ? 10.984 -11.202 2.159 1.00 92.12 175 ALA A N 1
ATOM 1348 C CA . ALA A 1 175 ? 10.923 -12.267 3.153 1.00 92.12 175 ALA A CA 1
ATOM 1349 C C . ALA A 1 175 ? 10.281 -11.791 4.467 1.00 92.12 175 ALA A C 1
ATOM 1351 O O . ALA A 1 175 ? 9.396 -12.464 4.993 1.00 92.12 175 ALA A O 1
ATOM 1352 N N . VAL A 1 176 ? 10.690 -10.627 4.986 1.00 93.94 176 VAL A N 1
ATOM 1353 C CA . VAL A 1 176 ? 10.120 -10.050 6.217 1.00 93.94 176 VAL A CA 1
ATOM 1354 C C . VAL A 1 176 ? 8.629 -9.759 6.044 1.00 93.94 176 VAL A C 1
ATOM 1356 O O . VAL A 1 176 ? 7.826 -10.140 6.895 1.00 93.94 176 VAL A O 1
ATOM 1359 N N . GLU A 1 177 ? 8.249 -9.132 4.934 1.00 93.69 177 GLU A N 1
ATOM 1360 C CA . GLU A 1 177 ? 6.857 -8.812 4.622 1.00 93.69 177 GLU A CA 1
ATOM 1361 C C . GLU A 1 177 ? 5.995 -10.067 4.493 1.00 93.69 177 GLU A C 1
ATOM 1363 O O . GLU A 1 177 ? 4.924 -10.124 5.096 1.00 93.69 177 GLU A O 1
ATOM 1368 N N . LEU A 1 178 ? 6.479 -11.102 3.799 1.00 94.56 178 LEU A N 1
ATOM 1369 C CA . LEU A 1 178 ? 5.768 -12.374 3.666 1.00 94.56 178 LEU A CA 1
ATOM 1370 C C . LEU A 1 178 ? 5.568 -13.069 5.021 1.00 94.56 178 LEU A C 1
ATOM 1372 O O . LEU A 1 178 ? 4.471 -13.545 5.321 1.00 94.56 178 LEU A O 1
ATOM 1376 N N . LEU A 1 179 ? 6.612 -13.106 5.856 1.00 95.75 179 LEU A N 1
ATOM 1377 C CA . LEU A 1 179 ? 6.548 -13.711 7.190 1.00 95.75 179 LEU A CA 1
ATOM 1378 C C . LEU A 1 179 ? 5.537 -12.995 8.092 1.00 95.75 179 LEU A C 1
ATOM 1380 O O . LEU A 1 179 ? 4.816 -13.644 8.850 1.00 95.75 179 LEU A O 1
ATOM 1384 N N . LEU A 1 180 ? 5.462 -11.667 8.004 1.00 96.69 180 LEU A N 1
ATOM 1385 C CA . LEU A 1 180 ? 4.521 -10.859 8.780 1.00 96.69 180 LEU A CA 1
ATOM 1386 C C . LEU A 1 180 ? 3.106 -10.841 8.178 1.00 96.69 180 LEU A C 1
ATOM 1388 O O . LEU A 1 180 ? 2.141 -10.619 8.912 1.00 96.69 180 LEU A O 1
ATOM 1392 N N . ALA A 1 181 ? 2.950 -11.121 6.882 1.00 95.50 181 ALA A N 1
ATOM 1393 C CA . ALA A 1 181 ? 1.660 -11.128 6.195 1.00 95.50 181 ALA A CA 1
ATOM 1394 C C . ALA A 1 181 ? 0.677 -12.142 6.794 1.00 95.50 181 ALA A C 1
ATOM 1396 O O . ALA A 1 181 ? -0.511 -11.851 6.937 1.00 95.50 181 ALA A O 1
ATOM 1397 N N . VAL A 1 182 ? 1.161 -13.326 7.177 1.00 94.44 182 VAL A N 1
ATOM 1398 C CA . VAL A 1 182 ? 0.326 -14.393 7.748 1.00 94.44 182 VAL A CA 1
ATOM 1399 C C . VAL A 1 182 ? -0.295 -13.978 9.091 1.00 94.44 182 VAL A C 1
ATOM 1401 O O . VAL A 1 182 ? -1.527 -13.933 9.176 1.00 94.44 182 VAL A O 1
ATOM 1404 N N . PRO A 1 183 ? 0.481 -13.615 10.136 1.00 95.81 183 PRO A N 1
ATOM 1405 C CA . PRO A 1 183 ? -0.105 -13.165 11.396 1.00 95.81 183 PRO A CA 1
ATOM 1406 C C . PRO A 1 183 ? -0.901 -11.862 11.238 1.00 95.81 183 PRO A C 1
ATOM 1408 O O . PRO A 1 183 ? -1.908 -11.683 11.924 1.00 95.81 183 PRO A O 1
ATOM 1411 N N . PHE A 1 184 ? -0.525 -10.989 10.295 1.00 96.19 184 PHE A N 1
ATOM 1412 C CA . PHE A 1 184 ? -1.300 -9.794 9.960 1.00 96.19 184 PHE A CA 1
ATOM 1413 C C . PHE A 1 184 ? -2.696 -10.151 9.442 1.00 96.19 184 PHE A C 1
ATOM 1415 O O . PHE A 1 184 ? -3.690 -9.648 9.960 1.00 96.19 184 PHE A O 1
ATOM 1422 N N . THR A 1 185 ? -2.791 -11.070 8.479 1.00 95.31 185 THR A N 1
ATOM 1423 C CA . THR A 1 185 ? -4.063 -11.516 7.883 1.00 95.31 185 THR A CA 1
ATOM 1424 C C . THR A 1 185 ? -5.014 -12.049 8.957 1.00 95.31 185 THR A C 1
ATOM 1426 O O . THR A 1 185 ? -6.186 -11.655 9.027 1.00 95.31 185 THR A O 1
ATOM 1429 N N . LEU A 1 186 ? -4.483 -12.894 9.846 1.00 94.62 186 LEU A N 1
ATOM 1430 C CA . LEU A 1 186 ? -5.221 -13.510 10.951 1.00 94.62 186 LEU A CA 1
ATOM 1431 C C . LEU A 1 186 ? -5.591 -12.511 12.062 1.00 94.62 186 LEU A C 1
ATOM 1433 O O . LEU A 1 186 ? -6.520 -12.748 12.836 1.00 94.62 186 LEU A O 1
ATOM 1437 N N . GLY A 1 187 ? -4.897 -11.378 12.145 1.00 93.38 187 GLY A N 1
ATOM 1438 C CA . GLY A 1 187 ? -5.051 -10.427 13.238 1.00 93.38 187 GLY A CA 1
ATOM 1439 C C . GLY A 1 187 ? -4.483 -10.953 14.553 1.00 93.38 187 GLY A C 1
ATOM 1440 O O . GLY A 1 187 ? -5.135 -10.841 15.587 1.00 93.38 187 GLY A O 1
ATOM 1441 N N . PHE A 1 188 ? -3.304 -11.573 14.495 1.00 95.44 188 PHE A N 1
ATOM 1442 C CA . PHE A 1 188 ? -2.546 -12.020 15.661 1.00 95.44 188 PHE A CA 1
ATOM 1443 C C . PHE A 1 188 ? -1.470 -10.995 16.024 1.00 95.44 188 PHE A C 1
ATOM 1445 O O . PHE A 1 188 ? -0.684 -10.596 15.163 1.00 95.44 188 PHE A O 1
ATOM 1452 N N . LYS A 1 189 ? -1.416 -10.587 17.297 1.00 93.81 189 LYS A N 1
ATOM 1453 C CA . LYS A 1 189 ? -0.567 -9.492 17.798 1.00 93.81 189 LYS A CA 1
ATOM 1454 C C . LYS A 1 189 ? -0.638 -8.276 16.877 1.00 93.81 189 LYS A C 1
ATOM 1456 O O . LYS A 1 189 ? 0.389 -7.709 16.490 1.00 93.81 189 LYS A O 1
ATOM 1461 N N . MET A 1 190 ? -1.864 -7.905 16.512 1.00 91.88 190 MET A N 1
ATOM 1462 C CA . MET A 1 190 ? -2.183 -7.017 15.399 1.00 91.88 190 MET A CA 1
ATOM 1463 C C . MET A 1 190 ? -1.384 -5.721 15.467 1.00 91.88 190 MET A C 1
ATOM 1465 O O . MET A 1 190 ? -0.784 -5.313 14.478 1.00 91.88 190 MET A O 1
ATOM 1469 N N . GLU A 1 191 ? -1.326 -5.090 16.637 1.00 92.31 191 GLU A N 1
ATOM 1470 C CA . GLU A 1 191 ? -0.594 -3.841 16.823 1.00 92.31 191 GLU A CA 1
ATOM 1471 C C . GLU A 1 191 ? 0.903 -3.986 16.513 1.00 92.31 191 GLU A C 1
ATOM 1473 O O . GLU A 1 191 ? 1.452 -3.193 15.747 1.00 92.31 191 GLU A O 1
ATOM 1478 N N . ALA A 1 192 ? 1.562 -5.005 17.068 1.00 95.38 192 ALA A N 1
ATOM 1479 C CA . ALA A 1 192 ? 2.992 -5.223 16.873 1.00 95.38 192 ALA A CA 1
ATOM 1480 C C . ALA A 1 192 ? 3.310 -5.595 15.419 1.00 95.38 192 ALA A C 1
ATOM 1482 O O . ALA A 1 192 ? 4.184 -4.987 14.804 1.00 95.38 192 ALA A O 1
ATOM 1483 N N . VAL A 1 193 ? 2.564 -6.546 14.850 1.00 96.62 193 VAL A N 1
ATOM 1484 C CA . VAL A 1 193 ? 2.766 -7.013 13.470 1.00 96.62 193 VAL A CA 1
ATOM 1485 C C . VAL A 1 193 ? 2.539 -5.882 12.469 1.00 96.62 193 VAL A C 1
ATOM 1487 O O . VAL A 1 193 ? 3.337 -5.696 11.555 1.00 96.62 193 VAL A O 1
ATOM 1490 N N . THR A 1 194 ? 1.500 -5.069 12.672 1.00 94.81 194 THR A N 1
ATOM 1491 C CA . THR A 1 194 ? 1.203 -3.928 11.794 1.00 94.81 194 THR A CA 1
ATOM 1492 C C . THR A 1 194 ? 2.292 -2.861 11.858 1.00 94.81 194 THR A C 1
ATOM 1494 O O . THR A 1 194 ? 2.677 -2.324 10.823 1.00 94.81 194 THR A O 1
ATOM 1497 N N . LYS A 1 195 ? 2.827 -2.563 13.053 1.00 94.88 195 LYS A N 1
ATOM 1498 C CA . LYS A 1 195 ? 3.958 -1.632 13.203 1.00 94.88 195 LYS A CA 1
ATOM 1499 C C . LYS A 1 195 ? 5.213 -2.151 12.505 1.00 94.88 195 LYS A C 1
ATOM 1501 O O . LYS A 1 195 ? 5.902 -1.366 11.861 1.00 94.88 195 LYS A O 1
ATOM 1506 N N . LEU A 1 196 ? 5.495 -3.451 12.605 1.00 96.62 196 LEU A N 1
ATOM 1507 C CA . LEU A 1 196 ? 6.640 -4.068 11.933 1.00 96.62 196 LEU A CA 1
ATOM 1508 C C . LEU A 1 196 ? 6.496 -4.038 10.406 1.00 96.62 196 LEU A C 1
ATOM 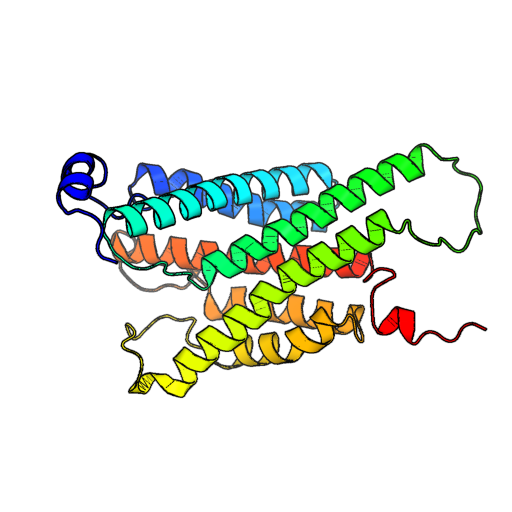1510 O O . LEU A 1 196 ? 7.457 -3.677 9.737 1.00 96.62 196 LEU A O 1
ATOM 1514 N N . LEU A 1 197 ? 5.307 -4.323 9.865 1.00 95.69 197 LEU A N 1
ATOM 1515 C CA . LEU A 1 197 ? 5.026 -4.185 8.428 1.00 95.69 197 LEU A CA 1
ATOM 1516 C C . LEU A 1 197 ? 5.140 -2.732 7.950 1.00 95.69 197 LEU A C 1
ATOM 1518 O O . LEU A 1 197 ? 5.696 -2.455 6.892 1.00 95.69 197 LEU A O 1
ATOM 1522 N N . ALA A 1 198 ? 4.642 -1.776 8.736 1.00 94.19 198 ALA A N 1
ATOM 1523 C CA . ALA A 1 198 ? 4.792 -0.363 8.403 1.00 94.19 198 ALA A CA 1
ATOM 1524 C C . ALA A 1 198 ? 6.274 0.045 8.389 1.00 94.19 198 ALA A C 1
ATOM 1526 O O . ALA A 1 198 ? 6.718 0.743 7.479 1.00 94.19 198 ALA A O 1
ATOM 1527 N N . ALA A 1 199 ? 7.052 -0.424 9.369 1.00 95.31 199 ALA A N 1
ATOM 1528 C CA . ALA A 1 199 ? 8.486 -0.180 9.430 1.00 95.31 199 ALA A CA 1
ATOM 1529 C C . ALA A 1 199 ? 9.231 -0.831 8.255 1.00 95.31 199 ALA A C 1
ATOM 1531 O O . ALA A 1 199 ? 10.086 -0.174 7.664 1.00 95.31 199 ALA A O 1
ATOM 1532 N N . SER A 1 200 ? 8.900 -2.072 7.877 1.00 95.25 200 SER A N 1
ATOM 1533 C 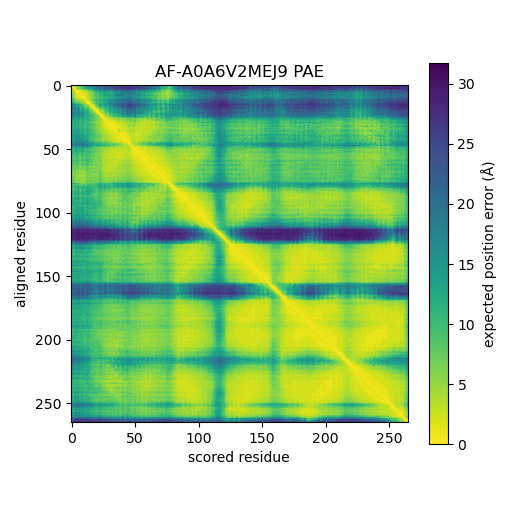CA . SER A 1 200 ? 9.543 -2.750 6.745 1.00 95.25 200 SER A CA 1
ATOM 1534 C C . SER A 1 200 ? 9.294 -2.012 5.433 1.00 95.25 200 SER A C 1
ATOM 1536 O O . SER A 1 200 ? 10.247 -1.777 4.698 1.00 95.25 200 SER A O 1
ATOM 1538 N N . LEU A 1 201 ? 8.064 -1.546 5.191 1.00 93.62 201 LEU A N 1
ATOM 1539 C CA . LEU A 1 201 ? 7.724 -0.768 3.996 1.00 93.62 201 LEU A CA 1
ATOM 1540 C C . LEU A 1 201 ? 8.479 0.558 3.919 1.00 93.62 201 LEU A C 1
ATOM 1542 O O . LEU A 1 201 ? 8.953 0.937 2.848 1.00 93.62 201 LEU A O 1
ATOM 1546 N N . VAL A 1 202 ? 8.600 1.270 5.044 1.00 93.94 202 VAL A N 1
ATOM 1547 C CA . VAL A 1 202 ? 9.369 2.520 5.104 1.00 93.94 202 VAL A CA 1
ATOM 1548 C C . VAL A 1 202 ? 10.850 2.236 4.862 1.00 93.94 202 VAL A C 1
ATOM 1550 O O . VAL A 1 202 ? 11.476 2.916 4.053 1.00 93.94 202 VAL A O 1
ATOM 1553 N N . LEU A 1 203 ? 11.415 1.213 5.504 1.00 93.69 203 LEU A N 1
ATOM 1554 C CA . LEU A 1 203 ? 12.806 0.825 5.275 1.00 93.69 203 LEU A CA 1
ATOM 1555 C C . LEU A 1 203 ? 13.044 0.424 3.813 1.00 93.69 203 LEU A C 1
ATOM 1557 O O . LEU A 1 203 ? 14.022 0.877 3.224 1.00 93.69 203 LEU A O 1
ATOM 1561 N N . GLU A 1 204 ? 12.138 -0.347 3.205 1.00 91.69 204 GLU A N 1
ATOM 1562 C CA . GLU A 1 204 ? 12.202 -0.688 1.782 1.00 91.69 204 GLU A CA 1
ATOM 1563 C C . GLU A 1 204 ? 12.133 0.572 0.910 1.00 91.69 204 GLU A C 1
ATOM 1565 O O . GLU A 1 204 ? 12.958 0.732 0.013 1.00 91.69 204 GLU A O 1
ATOM 1570 N N . ALA A 1 205 ? 11.211 1.499 1.193 1.00 91.56 205 ALA A N 1
ATOM 1571 C CA . ALA A 1 205 ? 11.085 2.768 0.476 1.00 91.56 205 ALA A CA 1
ATOM 1572 C C . ALA A 1 205 ? 12.421 3.524 0.446 1.00 91.56 205 ALA A C 1
ATOM 1574 O O . ALA A 1 205 ? 12.934 3.864 -0.619 1.00 91.56 205 ALA A O 1
ATOM 1575 N N . PHE A 1 206 ? 13.036 3.733 1.608 1.00 91.69 206 PHE A N 1
ATOM 1576 C CA . PHE A 1 206 ? 14.280 4.493 1.691 1.00 91.69 206 PHE A CA 1
ATOM 1577 C C . PHE A 1 206 ? 15.504 3.746 1.168 1.00 91.69 206 PHE A C 1
ATOM 1579 O O . PHE A 1 206 ? 16.433 4.407 0.706 1.00 91.69 206 PHE A O 1
ATOM 1586 N N . TYR A 1 207 ? 15.522 2.415 1.241 1.00 89.81 207 TYR A N 1
ATOM 1587 C CA . TYR A 1 207 ? 16.667 1.599 0.840 1.00 89.81 207 TYR A CA 1
ATOM 1588 C C . TYR A 1 207 ? 16.648 1.222 -0.647 1.00 89.81 207 TYR A C 1
ATOM 1590 O O . TYR A 1 207 ? 17.635 1.437 -1.343 1.00 89.81 207 TYR A O 1
ATOM 1598 N N . ALA A 1 208 ? 15.537 0.664 -1.131 1.00 87.44 208 ALA A N 1
ATOM 1599 C CA . ALA A 1 208 ? 15.421 0.105 -2.478 1.00 87.44 208 ALA A CA 1
ATOM 1600 C C . ALA A 1 208 ? 14.952 1.138 -3.514 1.00 87.44 208 ALA A C 1
ATOM 1602 O O . ALA A 1 208 ? 15.316 1.055 -4.685 1.00 87.44 208 ALA A O 1
ATOM 1603 N N . TRP A 1 209 ? 14.174 2.135 -3.083 1.00 89.06 209 TRP A N 1
ATOM 1604 C CA . TRP A 1 209 ? 13.473 3.061 -3.976 1.00 89.06 209 TRP A CA 1
ATOM 1605 C C . TRP A 1 209 ? 14.020 4.494 -3.908 1.00 89.06 209 TRP A C 1
ATOM 1607 O O . TRP A 1 209 ? 13.292 5.464 -4.114 1.00 89.06 209 TRP A O 1
ATOM 1617 N N . SER A 1 210 ? 15.323 4.652 -3.640 1.00 86.44 210 SER A N 1
ATOM 1618 C CA . SER A 1 210 ? 15.994 5.956 -3.522 1.00 86.44 210 SER A CA 1
ATOM 1619 C C . SER A 1 210 ? 16.193 6.650 -4.884 1.00 86.44 210 SER A C 1
ATOM 1621 O O . SER A 1 210 ? 17.324 6.824 -5.344 1.00 86.44 210 SER A O 1
ATOM 1623 N N . TRP A 1 211 ? 15.114 7.084 -5.547 1.00 84.06 211 TRP A N 1
ATOM 1624 C CA . TRP A 1 211 ? 15.188 7.727 -6.875 1.00 84.06 211 TRP A CA 1
ATOM 1625 C C . TRP A 1 211 ? 16.129 8.944 -6.903 1.00 84.06 211 TRP A C 1
ATOM 1627 O O . TRP A 1 211 ? 16.744 9.242 -7.923 1.00 84.06 211 TRP A O 1
ATOM 1637 N N . TRP A 1 212 ? 16.279 9.630 -5.765 1.00 84.44 212 TRP A N 1
ATOM 1638 C CA . TRP A 1 212 ? 17.148 10.797 -5.598 1.00 84.44 212 TRP A CA 1
ATOM 1639 C C . TRP A 1 212 ? 18.651 10.465 -5.576 1.00 84.44 212 TRP A C 1
ATOM 1641 O O . TRP A 1 212 ? 19.472 11.377 -5.576 1.00 84.44 212 TRP A O 1
ATOM 1651 N N . ARG A 1 213 ? 19.029 9.180 -5.536 1.00 84.44 213 ARG A N 1
ATOM 1652 C CA . ARG A 1 213 ? 20.426 8.701 -5.599 1.00 84.44 213 ARG A CA 1
ATOM 1653 C C . ARG A 1 213 ? 20.750 7.970 -6.901 1.00 84.44 213 ARG A C 1
ATOM 1655 O O . ARG A 1 213 ? 21.824 7.388 -7.016 1.00 84.44 213 ARG A O 1
ATOM 1662 N N . MET A 1 214 ? 19.831 7.960 -7.865 1.00 79.56 214 MET A N 1
ATOM 1663 C CA . MET A 1 214 ? 20.065 7.302 -9.147 1.00 79.56 214 MET A CA 1
ATOM 1664 C C . MET A 1 214 ? 21.192 7.992 -9.925 1.00 79.56 214 MET A C 1
ATOM 1666 O O . MET A 1 214 ? 21.177 9.208 -10.104 1.00 79.56 214 MET A O 1
ATOM 1670 N N . SER A 1 215 ? 22.148 7.204 -10.415 1.00 77.50 215 SER A N 1
ATOM 1671 C CA . SER A 1 215 ? 23.225 7.655 -11.296 1.00 77.50 215 SER A CA 1
ATOM 1672 C C . SER A 1 215 ? 22.845 7.513 -12.777 1.00 77.50 215 SER A C 1
ATOM 1674 O O . SER A 1 215 ? 22.093 6.611 -13.149 1.00 77.50 215 SER A O 1
ATOM 1676 N N . GLY A 1 216 ? 23.380 8.402 -13.620 1.00 79.69 216 GLY A N 1
ATOM 1677 C CA . GLY A 1 216 ? 23.200 8.409 -15.078 1.00 79.69 216 GLY A CA 1
ATOM 1678 C C . GLY A 1 216 ? 22.885 9.806 -15.635 1.00 79.69 216 GLY A C 1
ATOM 1679 O O . GLY A 1 216 ? 22.836 10.774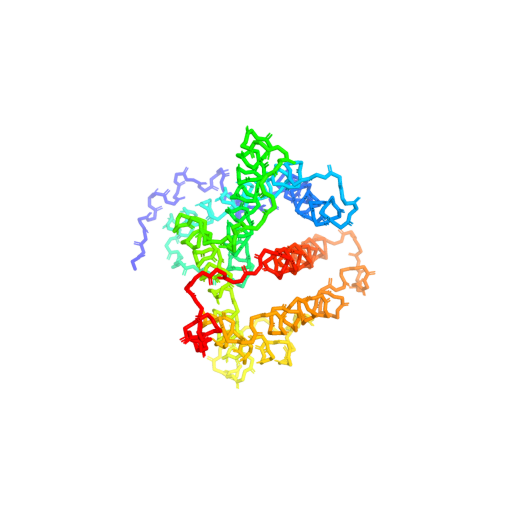 -14.875 1.00 79.69 216 GLY A O 1
ATOM 1680 N N . ASP A 1 217 ? 22.654 9.900 -16.950 1.00 78.75 217 ASP A N 1
ATOM 1681 C CA . ASP A 1 217 ? 22.205 11.128 -17.621 1.00 78.75 217 ASP A CA 1
ATOM 1682 C C . ASP A 1 217 ? 20.750 11.512 -17.251 1.00 78.75 217 ASP A C 1
ATOM 1684 O O . ASP A 1 217 ? 19.801 10.861 -17.705 1.00 78.75 217 ASP A O 1
ATOM 1688 N N . PRO A 1 218 ? 20.532 12.603 -16.489 1.00 75.25 218 PRO A N 1
ATOM 1689 C CA . PRO A 1 218 ? 19.195 13.032 -16.075 1.00 75.25 218 PRO A CA 1
ATOM 1690 C C . PRO A 1 218 ? 18.272 13.402 -17.246 1.00 75.25 218 PRO A C 1
ATOM 1692 O O . PRO A 1 218 ? 17.054 13.417 -17.063 1.00 75.25 218 PRO A O 1
ATOM 1695 N N . ASN A 1 219 ? 18.820 13.674 -18.434 1.00 76.06 219 ASN A N 1
ATOM 1696 C CA . ASN A 1 219 ? 18.042 14.004 -19.628 1.00 76.06 219 ASN A CA 1
ATOM 1697 C C . ASN A 1 219 ? 17.648 12.765 -20.446 1.00 76.06 219 ASN A C 1
ATOM 1699 O O . ASN A 1 219 ? 16.825 12.862 -21.360 1.00 76.06 219 ASN A O 1
ATOM 1703 N N . ALA A 1 220 ? 18.195 11.589 -20.128 1.00 78.06 220 ALA A N 1
ATOM 1704 C CA . ALA A 1 220 ? 17.845 10.362 -20.819 1.00 78.06 220 ALA A CA 1
ATOM 1705 C C . ALA A 1 220 ? 16.415 9.927 -20.462 1.00 78.06 220 ALA A C 1
ATOM 1707 O O . ALA A 1 220 ? 16.058 9.751 -19.293 1.00 78.06 220 ALA A O 1
ATOM 1708 N N . PHE A 1 221 ? 15.596 9.660 -21.483 1.00 71.50 221 PHE A N 1
ATOM 1709 C CA . PHE A 1 221 ? 14.216 9.194 -21.300 1.00 71.50 221 PHE A CA 1
ATOM 1710 C C . PHE A 1 221 ? 14.128 7.918 -20.440 1.00 71.50 221 PHE A C 1
ATOM 1712 O O . PHE A 1 221 ? 13.227 7.775 -19.614 1.00 71.50 221 PHE A O 1
ATOM 1719 N N . SER A 1 222 ? 15.089 7.001 -20.589 1.00 73.06 222 SER A N 1
ATOM 1720 C CA . SER A 1 222 ? 15.186 5.774 -19.788 1.00 73.06 222 SER A CA 1
ATOM 1721 C C . SER A 1 222 ? 15.406 6.057 -18.298 1.00 73.06 222 SER A C 1
ATOM 1723 O O . SER A 1 222 ? 14.795 5.396 -17.455 1.00 73.06 222 SER A O 1
ATOM 1725 N N . GLN A 1 223 ? 16.223 7.058 -17.965 1.00 77.56 223 GLN A N 1
ATOM 1726 C CA . GLN A 1 223 ? 16.460 7.481 -16.587 1.00 77.56 223 GLN A CA 1
ATOM 1727 C C . GLN A 1 223 ? 15.244 8.180 -15.996 1.00 77.56 223 GLN A C 1
ATOM 1729 O O . GLN A 1 223 ? 14.863 7.875 -14.867 1.00 77.56 223 GLN A O 1
ATOM 1734 N N . HIS A 1 224 ? 14.591 9.051 -16.765 1.00 75.56 224 HIS A N 1
ATOM 1735 C CA . HIS A 1 224 ? 13.356 9.700 -16.336 1.00 75.56 224 HIS A CA 1
ATOM 1736 C C . HIS A 1 224 ? 12.260 8.669 -16.020 1.00 75.56 224 HIS A C 1
ATOM 1738 O O . HIS A 1 224 ? 11.673 8.691 -14.939 1.00 75.56 224 HIS A O 1
ATOM 1744 N N . ARG A 1 225 ? 12.058 7.687 -16.911 1.00 76.00 225 ARG A N 1
ATOM 1745 C CA . ARG A 1 225 ? 11.112 6.580 -16.699 1.00 76.00 225 ARG A CA 1
ATOM 1746 C C . ARG A 1 225 ? 11.438 5.773 -15.440 1.00 76.00 225 ARG A C 1
ATOM 1748 O O . ARG A 1 225 ? 10.537 5.459 -14.665 1.00 76.00 225 ARG A O 1
ATOM 1755 N N . ARG A 1 226 ? 12.716 5.446 -15.222 1.00 78.56 226 ARG A N 1
ATOM 1756 C CA . ARG A 1 226 ? 13.166 4.723 -14.023 1.00 78.56 226 ARG A CA 1
ATOM 1757 C C . ARG A 1 226 ? 12.934 5.542 -12.748 1.00 78.56 226 ARG A C 1
ATOM 1759 O O . ARG A 1 226 ? 12.487 4.984 -11.753 1.00 78.56 226 ARG A O 1
ATOM 1766 N N . ALA A 1 227 ? 13.166 6.853 -12.785 1.00 80.50 227 ALA A N 1
ATOM 1767 C CA . ALA A 1 227 ? 12.960 7.731 -11.635 1.00 80.50 227 ALA A CA 1
ATOM 1768 C C . ALA A 1 227 ? 11.483 7.805 -11.228 1.00 80.50 227 ALA A C 1
ATOM 1770 O O . ALA A 1 227 ? 11.179 7.742 -10.038 1.00 80.50 227 ALA A O 1
ATOM 1771 N N . ILE A 1 228 ? 10.567 7.889 -12.199 1.00 79.69 228 ILE A N 1
ATOM 1772 C CA . ILE A 1 228 ? 9.122 7.853 -11.929 1.00 79.69 228 ILE A CA 1
ATOM 1773 C C . ILE A 1 228 ? 8.735 6.515 -11.311 1.00 79.69 228 ILE A C 1
ATOM 1775 O O . ILE A 1 228 ? 8.080 6.490 -10.276 1.00 79.69 228 ILE A O 1
ATOM 1779 N N . HIS A 1 229 ? 9.205 5.409 -11.890 1.00 81.81 229 HIS A N 1
ATOM 1780 C CA . HIS A 1 229 ? 8.941 4.078 -11.355 1.00 81.81 229 HIS A CA 1
ATOM 1781 C C . HIS A 1 229 ? 9.394 3.942 -9.890 1.00 81.81 229 HIS A C 1
ATOM 1783 O O . HIS A 1 229 ? 8.635 3.483 -9.040 1.00 81.81 229 HIS A O 1
ATOM 1789 N N . TYR A 1 230 ? 10.595 4.416 -9.552 1.00 86.19 230 TYR A N 1
ATOM 1790 C CA . TYR A 1 230 ? 11.097 4.367 -8.176 1.00 86.19 230 TYR A CA 1
ATOM 1791 C C . TYR A 1 230 ? 10.275 5.266 -7.240 1.00 86.19 230 TYR A C 1
ATOM 1793 O O . TYR A 1 230 ? 9.972 4.875 -6.113 1.00 86.19 230 TYR A O 1
ATOM 1801 N N . ARG A 1 231 ? 9.867 6.454 -7.704 1.00 85.50 231 ARG A N 1
ATOM 1802 C CA . ARG A 1 231 ? 8.979 7.354 -6.950 1.00 85.50 231 ARG A CA 1
ATOM 1803 C C . ARG A 1 231 ? 7.619 6.724 -6.683 1.00 85.50 231 ARG A C 1
ATOM 1805 O O . ARG A 1 231 ? 7.122 6.849 -5.569 1.00 85.50 231 ARG A O 1
ATOM 1812 N N . GLU A 1 232 ? 7.038 6.044 -7.667 1.00 83.19 232 GLU A N 1
ATOM 1813 C CA . GLU A 1 232 ? 5.771 5.322 -7.524 1.00 83.19 232 GLU A CA 1
ATOM 1814 C C . GLU A 1 232 ? 5.852 4.291 -6.399 1.00 83.19 232 GLU A C 1
ATOM 1816 O O . GLU A 1 232 ? 5.029 4.312 -5.481 1.00 83.19 232 GLU A O 1
ATOM 1821 N N . HIS A 1 233 ? 6.867 3.424 -6.428 1.00 87.12 233 HIS A N 1
ATOM 1822 C CA . HIS A 1 233 ? 7.060 2.423 -5.381 1.00 87.12 233 HIS A CA 1
ATOM 1823 C C . HIS A 1 233 ? 7.304 3.064 -4.015 1.00 87.12 233 HIS A C 1
ATOM 1825 O O . HIS A 1 233 ? 6.691 2.653 -3.029 1.00 87.12 233 HIS A O 1
ATOM 1831 N N . PHE A 1 234 ? 8.134 4.107 -3.951 1.00 89.50 234 PHE A N 1
ATOM 1832 C CA . PHE A 1 234 ? 8.383 4.821 -2.705 1.00 89.50 234 PHE A CA 1
ATOM 1833 C C . PHE A 1 234 ? 7.099 5.401 -2.106 1.00 89.50 234 PHE A C 1
ATOM 1835 O O . PHE A 1 234 ? 6.784 5.136 -0.945 1.00 89.50 234 PHE A O 1
ATOM 1842 N N . MET A 1 235 ? 6.351 6.184 -2.889 1.00 87.62 235 MET A N 1
ATOM 1843 C CA . MET A 1 235 ? 5.139 6.851 -2.410 1.00 87.62 235 MET A CA 1
ATOM 1844 C C . MET A 1 235 ? 4.079 5.828 -2.016 1.00 87.62 235 MET A C 1
ATOM 1846 O O . MET A 1 235 ? 3.450 5.976 -0.969 1.00 87.62 235 MET A O 1
ATOM 1850 N N . THR A 1 236 ? 3.948 4.745 -2.784 1.00 87.12 236 THR A N 1
ATOM 1851 C CA . THR A 1 236 ? 2.996 3.674 -2.476 1.00 87.12 236 THR A CA 1
ATOM 1852 C C . THR A 1 236 ? 3.363 2.947 -1.182 1.00 87.12 236 THR A C 1
ATOM 1854 O O . THR A 1 236 ? 2.487 2.706 -0.349 1.00 87.12 236 THR A O 1
ATOM 1857 N N . ASN A 1 237 ? 4.646 2.641 -0.956 1.00 91.00 237 ASN A N 1
ATOM 1858 C CA . ASN A 1 237 ? 5.109 2.033 0.293 1.00 91.00 237 ASN A CA 1
ATOM 1859 C C . ASN A 1 237 ? 4.829 2.946 1.497 1.00 91.00 237 ASN A C 1
ATOM 1861 O O . ASN A 1 237 ? 4.292 2.487 2.505 1.00 91.00 237 ASN A O 1
ATOM 1865 N N . VAL A 1 238 ? 5.139 4.243 1.386 1.00 89.50 238 VAL A N 1
ATOM 1866 C CA . VAL A 1 238 ? 4.889 5.229 2.452 1.00 89.50 238 VAL A CA 1
ATOM 1867 C C . VAL A 1 238 ? 3.391 5.385 2.730 1.00 89.50 238 VAL A C 1
ATOM 1869 O O . VAL A 1 238 ? 2.975 5.372 3.890 1.00 89.50 238 VAL A O 1
ATOM 1872 N N . ALA A 1 239 ? 2.563 5.480 1.688 1.00 85.75 239 ALA A N 1
ATOM 1873 C CA . ALA A 1 239 ? 1.112 5.573 1.824 1.00 85.75 239 ALA A CA 1
ATOM 1874 C C . ALA A 1 239 ? 0.520 4.312 2.475 1.00 85.75 239 ALA A C 1
ATOM 1876 O O . ALA A 1 239 ? -0.309 4.407 3.384 1.00 85.75 239 ALA A O 1
ATOM 1877 N N . THR A 1 240 ? 0.994 3.130 2.075 1.00 88.56 240 THR A N 1
ATOM 1878 C CA . THR A 1 240 ? 0.578 1.846 2.658 1.00 88.56 240 THR A CA 1
ATOM 1879 C C . THR A 1 240 ? 0.992 1.747 4.125 1.00 88.56 240 THR A C 1
ATOM 1881 O O . THR A 1 240 ? 0.168 1.394 4.969 1.00 88.56 240 THR A O 1
ATOM 1884 N N . ALA A 1 241 ? 2.222 2.143 4.468 1.00 90.56 241 ALA A N 1
ATOM 1885 C CA . ALA A 1 241 ? 2.683 2.217 5.854 1.00 90.56 241 ALA A CA 1
ATOM 1886 C C . ALA A 1 241 ? 1.816 3.172 6.694 1.00 90.56 241 ALA A C 1
ATOM 1888 O O . ALA A 1 241 ? 1.437 2.841 7.819 1.00 90.56 241 ALA A O 1
ATOM 1889 N N . GLY A 1 242 ? 1.422 4.320 6.136 1.00 85.00 242 GLY A N 1
ATOM 1890 C CA . GLY A 1 242 ? 0.455 5.227 6.759 1.00 85.00 242 GLY A CA 1
ATOM 1891 C C . GLY A 1 242 ? -0.905 4.564 7.013 1.00 85.00 242 GLY A C 1
ATOM 1892 O O . GLY A 1 242 ? -1.462 4.691 8.106 1.00 85.00 242 GLY A O 1
ATOM 1893 N N . GLY A 1 243 ? -1.414 3.798 6.044 1.00 85.19 243 GLY A N 1
ATOM 1894 C CA . GLY A 1 243 ? -2.641 3.008 6.186 1.00 85.19 243 GLY A CA 1
ATOM 1895 C C . GLY A 1 243 ? -2.551 1.927 7.269 1.00 85.19 243 GLY A C 1
ATOM 1896 O O . GLY A 1 243 ? -3.495 1.743 8.037 1.00 85.19 243 GLY A O 1
ATOM 1897 N N . LEU A 1 244 ? -1.406 1.255 7.389 1.00 90.25 244 LEU A N 1
ATOM 1898 C CA . LEU A 1 244 ? -1.136 0.299 8.465 1.00 90.25 244 LEU A CA 1
ATOM 1899 C C . LEU A 1 244 ? -1.124 0.988 9.837 1.00 90.25 244 LEU A C 1
ATOM 1901 O O . LEU A 1 244 ? -1.771 0.527 10.776 1.00 90.25 244 LEU A O 1
ATOM 1905 N N . LEU A 1 245 ? -0.455 2.133 9.973 1.00 88.25 245 LEU A N 1
ATOM 1906 C CA . LEU A 1 245 ? -0.454 2.894 11.228 1.00 88.25 245 LEU A CA 1
ATOM 1907 C C . LEU A 1 245 ? -1.849 3.417 11.596 1.00 88.25 245 LEU A C 1
ATOM 1909 O O . LEU A 1 245 ? -2.193 3.499 12.779 1.00 88.25 245 LEU A O 1
ATOM 1913 N N . LEU A 1 246 ? -2.682 3.725 10.602 1.00 83.62 246 LEU A N 1
ATOM 1914 C CA . LEU A 1 246 ? -4.092 4.003 10.836 1.00 83.62 246 LEU A CA 1
ATOM 1915 C C . LEU A 1 246 ? -4.810 2.765 11.386 1.00 83.62 246 LEU A C 1
ATOM 1917 O O . LEU A 1 246 ? -5.523 2.891 12.377 1.00 83.62 246 LEU A O 1
ATOM 1921 N N . LEU A 1 247 ? -4.589 1.577 10.815 1.00 85.94 247 LEU A N 1
ATOM 1922 C CA . LEU A 1 247 ? -5.147 0.326 11.339 1.00 85.94 247 LEU A CA 1
ATOM 1923 C C . LEU A 1 247 ? -4.693 0.048 12.781 1.00 85.94 247 LEU A C 1
ATOM 1925 O O . LEU A 1 247 ? -5.492 -0.448 13.566 1.00 85.94 247 LEU A O 1
ATOM 1929 N N . VAL A 1 248 ? -3.473 0.429 13.178 1.00 86.81 248 VAL A N 1
ATOM 1930 C CA . VAL A 1 248 ? -3.035 0.374 14.588 1.00 86.81 248 VAL A CA 1
ATOM 1931 C C . VAL A 1 248 ? -3.894 1.275 15.471 1.00 86.81 248 VAL A C 1
ATOM 1933 O O . VAL A 1 248 ? -4.417 0.816 16.482 1.00 86.81 248 VAL A O 1
ATOM 1936 N N . LYS A 1 249 ? -4.075 2.546 15.085 1.00 82.25 249 LYS A N 1
ATOM 1937 C CA . LYS A 1 249 ? -4.908 3.497 15.846 1.00 82.25 249 LYS A CA 1
ATOM 1938 C C . LYS A 1 249 ? -6.359 3.047 15.926 1.00 82.25 249 LYS A C 1
ATOM 1940 O O . LYS A 1 249 ? -7.026 3.255 16.936 1.00 82.25 249 LYS A O 1
ATOM 1945 N N . LEU A 1 250 ? -6.850 2.454 14.844 1.00 81.69 250 LEU A N 1
ATOM 1946 C CA . LEU A 1 250 ? -8.185 1.906 14.803 1.00 81.69 250 LEU A CA 1
ATOM 1947 C C . LEU A 1 250 ? -8.272 0.594 15.544 1.00 81.69 250 LEU A C 1
ATOM 1949 O O . LEU A 1 250 ? -9.334 0.342 16.059 1.00 81.69 250 LEU A O 1
ATOM 1953 N N . GLY A 1 251 ? -7.244 -0.234 15.650 1.00 83.62 251 GLY A N 1
ATOM 1954 C CA . GLY A 1 251 ? -7.348 -1.608 16.140 1.00 83.62 251 GLY A CA 1
ATOM 1955 C C . GLY A 1 251 ? -7.964 -2.564 15.108 1.00 83.62 251 GLY A C 1
ATOM 1956 O O . GLY A 1 251 ? -8.668 -2.153 14.187 1.00 83.62 251 GLY A O 1
ATOM 1957 N N . GLY A 1 252 ? -7.722 -3.868 15.277 1.00 81.62 252 GLY A N 1
ATOM 1958 C CA . GLY A 1 252 ? -8.032 -4.885 14.260 1.00 81.62 252 GLY A CA 1
ATOM 1959 C C . GLY A 1 252 ? -9.511 -5.285 14.110 1.00 81.62 252 GLY A C 1
ATOM 1960 O O . GLY A 1 252 ? -9.848 -6.010 13.175 1.00 81.62 252 GLY A O 1
ATOM 1961 N N . GLY A 1 253 ? -10.398 -4.799 14.985 1.00 85.25 253 GLY A N 1
ATOM 1962 C CA . GLY A 1 253 ? -11.832 -5.120 14.978 1.00 85.25 253 GLY A CA 1
ATOM 1963 C C . GLY A 1 253 ? -12.166 -6.504 15.553 1.00 85.25 253 GLY A C 1
ATOM 1964 O O . GLY A 1 253 ? -11.276 -7.280 15.891 1.00 85.25 253 GLY A O 1
ATOM 1965 N N . ARG A 1 254 ? -13.472 -6.817 15.641 1.00 87.62 254 ARG A N 1
ATOM 1966 C CA . ARG A 1 254 ? -13.994 -8.065 16.248 1.00 87.62 254 ARG A CA 1
ATOM 1967 C C . ARG A 1 254 ? -13.482 -9.348 15.577 1.00 87.62 254 ARG A C 1
ATOM 1969 O O . ARG A 1 254 ? -13.447 -10.397 16.204 1.00 87.62 254 ARG A O 1
ATOM 1976 N N . TYR A 1 255 ? -13.114 -9.273 14.300 1.00 89.69 255 TYR A N 1
ATOM 1977 C CA . TYR A 1 255 ? -12.671 -10.419 13.505 1.00 89.69 255 TYR A CA 1
ATOM 1978 C C . TYR A 1 255 ? -11.142 -10.521 13.506 1.00 89.69 255 TYR A C 1
ATOM 1980 O O . TYR A 1 255 ? -10.494 -10.329 12.475 1.00 89.69 255 TYR A O 1
ATOM 1988 N N . THR A 1 256 ? -10.554 -10.762 14.675 1.00 91.69 256 THR A N 1
ATOM 1989 C CA . THR A 1 256 ? -9.111 -10.983 14.858 1.00 91.69 256 THR A CA 1
ATOM 1990 C C . THR A 1 256 ? -8.880 -12.153 15.799 1.00 91.69 256 THR A C 1
ATOM 1992 O O . THR A 1 256 ? -9.689 -12.387 16.697 1.00 91.69 256 THR A O 1
ATOM 1995 N N . VAL A 1 257 ? -7.767 -12.870 15.625 1.00 90.88 257 VAL A N 1
ATOM 1996 C CA . VAL A 1 257 ? -7.331 -13.873 16.611 1.00 90.88 257 VAL A CA 1
ATOM 1997 C C . VAL A 1 257 ? -7.172 -13.232 17.990 1.00 90.88 257 VAL A C 1
ATOM 1999 O O . VAL A 1 257 ? -7.607 -13.819 18.975 1.00 90.88 257 VAL A O 1
ATOM 2002 N N . ASP A 1 258 ? -6.635 -12.010 18.056 1.00 89.31 258 ASP A N 1
ATOM 2003 C CA . ASP A 1 258 ? -6.482 -11.280 19.316 1.00 89.31 258 ASP A CA 1
ATOM 2004 C C . ASP A 1 258 ? -7.814 -11.112 20.066 1.00 89.31 258 ASP A C 1
ATOM 2006 O O . ASP A 1 258 ? -7.857 -11.361 21.265 1.00 89.31 258 ASP A O 1
ATOM 2010 N N . GLU A 1 259 ? -8.910 -10.741 19.391 1.00 87.94 259 GLU A N 1
ATOM 2011 C CA . GLU A 1 259 ? -10.236 -10.633 20.026 1.00 87.94 259 GLU A CA 1
ATOM 2012 C C . GLU A 1 259 ? -10.852 -11.995 20.371 1.00 87.94 259 GLU A C 1
ATOM 2014 O O . GLU A 1 259 ? -11.491 -12.128 21.411 1.00 87.94 259 GLU A O 1
ATOM 2019 N N . LEU A 1 260 ? -10.660 -13.015 19.527 1.00 87.62 260 LEU A N 1
ATOM 2020 C CA . LEU A 1 260 ? -11.200 -14.359 19.771 1.00 87.62 260 LEU A CA 1
ATOM 2021 C C . LEU A 1 260 ? -10.556 -15.044 20.985 1.00 87.62 260 LEU A C 1
ATOM 2023 O O . LEU A 1 260 ? -11.196 -15.873 21.627 1.00 87.62 260 LEU A O 1
ATOM 2027 N N . VAL A 1 261 ? -9.298 -14.712 21.283 1.00 88.06 261 VAL A N 1
ATOM 2028 C CA . VAL A 1 261 ? -8.515 -15.311 22.377 1.00 88.06 261 VAL A CA 1
ATOM 2029 C C . VAL A 1 261 ? -8.654 -14.531 23.691 1.00 88.06 261 VAL A C 1
ATOM 2031 O O . VAL A 1 261 ? -8.258 -15.036 24.744 1.00 88.06 261 VAL A O 1
ATOM 2034 N N . LYS A 1 262 ? -9.251 -13.330 23.685 1.00 84.75 262 LYS A N 1
ATOM 2035 C CA . LYS A 1 262 ? -9.548 -12.617 24.935 1.00 84.75 262 LYS A CA 1
ATOM 2036 C C . LYS A 1 262 ? -10.461 -13.473 25.809 1.00 84.75 262 LYS A C 1
ATOM 2038 O O . LYS A 1 262 ? -11.547 -13.873 25.390 1.00 84.75 262 LYS A O 1
ATOM 2043 N N . LYS A 1 263 ? -10.024 -13.738 27.043 1.00 60.66 263 LYS A N 1
ATOM 2044 C CA . LYS A 1 263 ? -10.889 -14.348 28.053 1.00 60.66 263 LYS A CA 1
ATOM 2045 C C . LYS A 1 263 ? -12.094 -13.436 28.277 1.00 60.66 263 LYS A C 1
ATOM 2047 O O . LYS A 1 263 ? -11.939 -12.230 28.453 1.00 60.66 263 LYS A O 1
ATOM 2052 N N . LYS A 1 264 ? -13.286 -14.029 28.224 1.00 57.94 264 LYS A N 1
ATOM 2053 C CA . LYS A 1 264 ? -14.501 -13.414 28.752 1.00 57.94 264 LYS A CA 1
ATOM 2054 C C . LYS A 1 264 ? -14.467 -13.652 30.257 1.00 57.94 264 LYS A C 1
ATOM 2056 O O . LYS A 1 264 ? -14.812 -14.751 30.684 1.00 57.94 264 LYS A O 1
ATOM 2061 N N . ASP A 1 265 ? -13.943 -12.682 30.991 1.00 45.47 265 ASP A N 1
ATOM 2062 C CA . ASP A 1 265 ? -14.076 -12.630 32.449 1.00 45.47 265 ASP A CA 1
ATOM 2063 C C . ASP A 1 265 ? -15.469 -12.100 32.824 1.00 45.47 265 ASP A C 1
ATOM 2065 O O . ASP A 1 265 ? -15.966 -11.189 32.114 1.00 45.47 265 ASP A O 1
#

Mean predicted aligned error: 9.29 Å